Protein AF-A0A957IW72-F1 (afdb_monomer_lite)

Structure (mmCIF, N/CA/C/O backbone):
data_AF-A0A957IW72-F1
#
_entry.id   AF-A0A957IW72-F1
#
loop_
_atom_site.group_PDB
_atom_site.id
_atom_site.type_symbol
_atom_site.label_atom_id
_atom_site.label_alt_id
_atom_site.label_comp_id
_atom_site.label_asym_id
_atom_site.label_entity_id
_atom_site.label_seq_id
_atom_site.pdbx_PDB_ins_code
_atom_site.Cartn_x
_atom_site.Cartn_y
_atom_site.Cartn_z
_atom_site.occupancy
_atom_site.B_iso_or_equiv
_atom_site.auth_seq_id
_atom_site.auth_comp_id
_atom_site.auth_asym_id
_atom_site.auth_atom_id
_atom_site.pdbx_PDB_model_num
ATOM 1 N N . LEU A 1 1 ? -22.446 -3.627 2.117 1.00 92.62 1 LEU A N 1
ATOM 2 C CA . LEU A 1 1 ? -21.242 -4.322 1.597 1.00 92.62 1 LEU A CA 1
ATOM 3 C C . LEU A 1 1 ? -21.026 -5.715 2.194 1.00 92.62 1 LEU A C 1
ATOM 5 O O . LEU A 1 1 ? -20.782 -6.624 1.416 1.00 92.62 1 LEU A O 1
ATOM 9 N N . ARG A 1 2 ? -21.156 -5.919 3.519 1.00 97.25 2 ARG A N 1
ATOM 10 C CA . ARG A 1 2 ? -20.842 -7.200 4.197 1.00 97.25 2 ARG A CA 1
ATOM 11 C C . ARG A 1 2 ? -21.305 -8.485 3.474 1.00 97.25 2 ARG A C 1
ATOM 13 O O . ARG A 1 2 ? -20.437 -9.313 3.227 1.00 97.25 2 ARG A O 1
ATOM 20 N N . PRO A 1 3 ? -22.585 -8.668 3.077 1.00 97.44 3 PRO A N 1
ATOM 21 C CA . PRO A 1 3 ? -23.003 -9.924 2.443 1.00 97.44 3 PRO A CA 1
ATOM 22 C C . PRO A 1 3 ? -22.247 -10.224 1.142 1.00 97.44 3 PRO A C 1
ATOM 24 O O . PRO A 1 3 ? -21.858 -11.361 0.908 1.00 97.44 3 PRO A O 1
ATOM 27 N N . LEU A 1 4 ? -21.980 -9.194 0.332 1.00 96.56 4 LEU A N 1
ATOM 28 C CA . LEU A 1 4 ? -21.251 -9.331 -0.930 1.00 96.56 4 LEU A CA 1
ATOM 29 C C . LEU A 1 4 ? -19.771 -9.640 -0.695 1.00 96.56 4 LEU A C 1
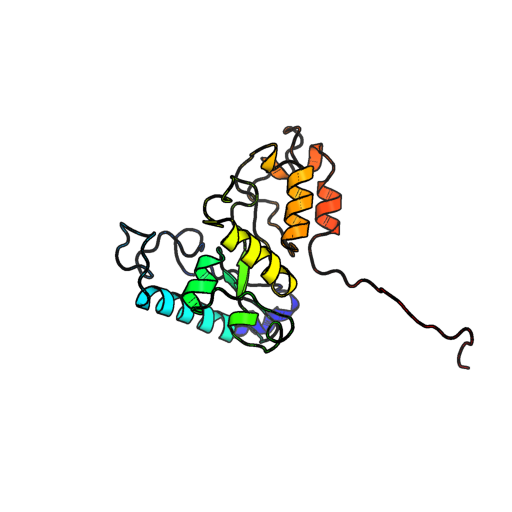ATOM 31 O O . LEU A 1 4 ? -19.233 -10.549 -1.318 1.00 96.56 4 LEU A O 1
ATOM 35 N N . LEU A 1 5 ? -19.128 -8.915 0.225 1.00 96.81 5 LEU A N 1
ATOM 36 C CA . LEU A 1 5 ? -17.711 -9.115 0.541 1.00 96.81 5 LEU A CA 1
ATOM 37 C C . LEU A 1 5 ? -17.441 -10.505 1.131 1.00 96.81 5 LEU A C 1
ATOM 39 O O . LEU A 1 5 ? -16.415 -11.109 0.842 1.00 96.81 5 LEU A O 1
ATOM 43 N N . GLN A 1 6 ? -18.359 -11.025 1.946 1.00 97.31 6 GLN A N 1
ATOM 44 C CA . GLN A 1 6 ? -18.220 -12.359 2.527 1.00 97.31 6 GLN A CA 1
ATOM 45 C C . GLN A 1 6 ? -18.497 -13.462 1.501 1.00 97.31 6 GLN A C 1
ATOM 47 O O . GLN A 1 6 ? -17.725 -14.418 1.425 1.00 97.31 6 GLN A O 1
ATOM 52 N N . ALA A 1 7 ? -19.545 -13.307 0.683 1.00 97.62 7 ALA A N 1
ATOM 53 C CA . ALA A 1 7 ? -19.917 -14.292 -0.333 1.00 97.62 7 ALA A CA 1
ATOM 54 C C . ALA A 1 7 ? -18.860 -14.476 -1.436 1.00 97.62 7 ALA A C 1
ATOM 56 O O . ALA A 1 7 ? -18.805 -15.549 -2.019 1.00 97.62 7 ALA A O 1
ATOM 57 N N . ASN A 1 8 ? -18.030 -13.460 -1.699 1.00 97.31 8 ASN A N 1
ATOM 58 C CA . ASN A 1 8 ? -17.004 -13.472 -2.755 1.00 97.31 8 ASN A CA 1
ATOM 59 C C . ASN A 1 8 ? -15.578 -13.416 -2.183 1.00 97.31 8 ASN A C 1
ATOM 61 O O . ASN A 1 8 ? -14.650 -12.903 -2.806 1.00 97.31 8 ASN A O 1
ATOM 65 N N . SER A 1 9 ? -15.398 -13.851 -0.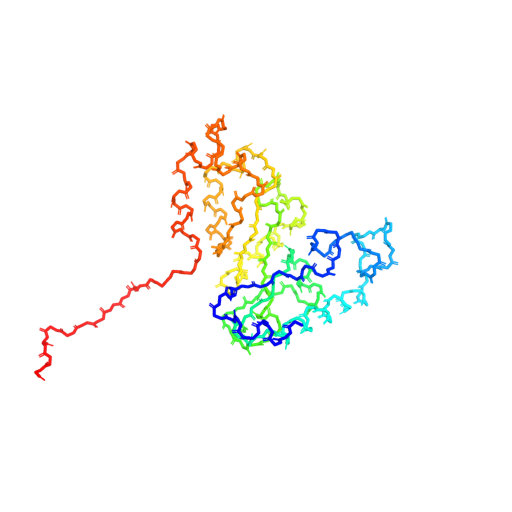937 1.00 96.44 9 SER A N 1
ATOM 66 C CA . SER A 1 9 ? -14.112 -13.723 -0.247 1.00 96.44 9 SER A CA 1
ATOM 67 C C . SER A 1 9 ? -12.995 -14.589 -0.834 1.00 96.44 9 SER A C 1
ATOM 69 O O . SER A 1 9 ? -11.816 -14.303 -0.622 1.00 96.44 9 SER A O 1
ATOM 71 N N . ASP A 1 10 ? -13.358 -15.617 -1.589 1.00 95.56 10 ASP A N 1
ATOM 72 C CA . ASP A 1 10 ? -12.486 -16.494 -2.362 1.00 95.56 10 ASP A CA 1
ATOM 73 C C . ASP A 1 10 ? -11.758 -15.760 -3.499 1.00 95.56 10 ASP A C 1
ATOM 75 O O . ASP A 1 10 ? -10.615 -16.098 -3.795 1.00 95.56 10 ASP A O 1
ATOM 79 N N . VAL A 1 11 ? -12.365 -14.711 -4.064 1.00 95.56 11 VAL A N 1
ATOM 80 C CA . VAL A 1 11 ? -11.786 -13.902 -5.155 1.00 95.56 11 VAL A CA 1
ATOM 81 C C . VAL A 1 11 ? -11.300 -12.517 -4.716 1.00 95.56 11 VAL A C 1
ATOM 83 O O . VAL A 1 11 ? -10.845 -11.724 -5.535 1.00 95.56 11 VAL A O 1
ATOM 86 N N . ILE A 1 12 ? -11.365 -12.209 -3.419 1.00 95.81 12 ILE A N 1
ATOM 87 C CA . ILE A 1 12 ? -10.860 -10.953 -2.848 1.00 95.81 12 ILE A CA 1
ATOM 88 C C . ILE A 1 12 ? -9.528 -11.237 -2.159 1.00 95.81 12 ILE A C 1
ATOM 90 O O . ILE A 1 12 ? -9.501 -11.961 -1.169 1.00 95.81 12 ILE A O 1
ATOM 94 N N . ALA A 1 13 ? -8.431 -10.639 -2.627 1.00 94.06 13 ALA A N 1
ATOM 95 C CA . ALA A 1 13 ? -7.137 -10.729 -1.943 1.00 94.06 13 ALA A CA 1
ATOM 96 C C . ALA A 1 13 ? -7.048 -9.740 -0.764 1.00 94.06 13 ALA A C 1
ATOM 98 O O . ALA A 1 13 ? -6.757 -10.120 0.369 1.00 94.06 13 ALA A O 1
ATOM 99 N N . THR A 1 14 ? -7.353 -8.470 -1.028 1.00 95.88 14 THR A N 1
ATOM 100 C CA . THR A 1 14 ? -7.402 -7.365 -0.059 1.00 95.88 14 THR A CA 1
ATOM 101 C C . THR A 1 14 ? -8.398 -6.312 -0.551 1.00 95.88 14 THR A C 1
ATOM 103 O O . THR A 1 14 ? -8.786 -6.333 -1.720 1.00 95.88 14 THR A O 1
ATOM 106 N N . VAL A 1 15 ? -8.825 -5.400 0.321 1.00 97.44 15 VAL A N 1
ATOM 107 C CA . VAL A 1 15 ? -9.698 -4.270 -0.037 1.00 97.44 15 VAL A CA 1
ATOM 108 C C . VAL A 1 15 ? -9.004 -2.966 0.328 1.00 97.44 15 VAL A C 1
ATOM 110 O O . VAL A 1 15 ? -8.648 -2.771 1.481 1.00 97.44 15 VAL A O 1
ATOM 113 N N . GLN A 1 16 ? -8.816 -2.046 -0.612 1.00 97.19 16 GLN A N 1
ATOM 114 C CA . GLN A 1 16 ? -8.347 -0.696 -0.277 1.00 97.19 16 GLN A CA 1
ATOM 115 C C . GLN A 1 16 ? -9.444 0.072 0.469 1.00 97.19 16 GLN A C 1
ATOM 117 O O . GLN A 1 16 ? -10.623 -0.085 0.154 1.00 97.19 16 GLN A O 1
ATOM 122 N N . LEU A 1 17 ? -9.073 0.879 1.471 1.00 96.94 17 LEU A N 1
ATOM 123 C CA . LEU A 1 17 ? -10.040 1.581 2.319 1.00 96.94 17 LEU A CA 1
ATOM 124 C C . LEU A 1 17 ? -11.008 2.426 1.485 1.00 96.94 17 LEU A C 1
ATOM 126 O O . LEU A 1 17 ? -12.210 2.289 1.674 1.00 96.94 17 LEU A O 1
ATOM 130 N N . GLY A 1 18 ? -10.505 3.271 0.579 1.00 95.00 18 GLY A N 1
ATOM 131 C CA . GLY A 1 18 ? -11.257 3.882 -0.528 1.00 95.00 18 GLY A CA 1
ATOM 132 C C . GLY A 1 18 ? -12.407 4.844 -0.184 1.00 95.00 18 GLY A C 1
ATOM 133 O O . GLY A 1 18 ? -12.881 5.557 -1.061 1.00 95.00 18 GLY A O 1
ATOM 134 N N . PHE A 1 19 ? -12.876 4.892 1.066 1.00 96.12 19 PHE A N 1
ATOM 135 C CA . PHE A 1 19 ? -14.065 5.657 1.476 1.00 96.12 19 PHE A CA 1
ATOM 136 C C . PHE A 1 19 ? -13.776 7.086 1.939 1.00 96.12 19 PHE A C 1
ATOM 138 O O . PHE A 1 19 ? -14.710 7.839 2.208 1.00 96.12 19 PHE A O 1
ATOM 145 N N . ILE A 1 20 ? -12.506 7.455 2.092 1.00 96.12 20 ILE A N 1
ATOM 146 C CA . ILE A 1 20 ? -12.112 8.735 2.678 1.00 96.12 20 ILE A CA 1
ATOM 147 C C . ILE A 1 20 ? -11.230 9.478 1.689 1.00 96.12 20 ILE A C 1
ATOM 149 O O . ILE A 1 20 ? -10.185 8.969 1.293 1.00 96.12 20 ILE A O 1
ATOM 153 N N . GLY A 1 21 ? -11.616 10.715 1.381 1.00 94.81 21 GLY A N 1
ATOM 154 C CA . GLY A 1 21 ? -10.794 11.627 0.597 1.00 94.81 21 GLY A CA 1
ATOM 155 C C . GLY A 1 21 ? -10.905 11.450 -0.914 1.00 94.81 21 GLY A C 1
ATOM 156 O O . GLY A 1 21 ? -11.518 10.502 -1.409 1.00 94.81 21 GLY A O 1
ATOM 157 N N . ILE A 1 22 ? -10.318 12.395 -1.646 1.00 91.75 22 ILE A N 1
ATOM 158 C CA . ILE A 1 22 ? -10.233 12.328 -3.108 1.00 91.75 22 ILE A CA 1
ATOM 159 C C . ILE A 1 22 ? -9.354 11.128 -3.492 1.00 91.75 22 ILE A C 1
ATOM 161 O O . ILE A 1 22 ? -8.393 10.800 -2.797 1.00 91.75 22 ILE A O 1
ATOM 165 N N . TRP A 1 23 ? -9.756 10.430 -4.559 1.00 91.69 23 TRP A N 1
ATOM 166 C CA . TRP A 1 23 ? -9.136 9.190 -5.053 1.00 91.69 23 TRP A CA 1
ATOM 167 C C . TRP A 1 23 ? -9.138 8.024 -4.047 1.00 91.69 23 TRP A C 1
ATOM 169 O O . TRP A 1 23 ? -8.621 6.957 -4.344 1.00 91.69 23 TRP A O 1
ATOM 179 N N . GLY A 1 24 ? -9.785 8.177 -2.884 1.00 92.94 24 GLY A N 1
ATOM 180 C CA . GLY A 1 24 ? -9.855 7.133 -1.859 1.00 92.94 24 GLY A CA 1
ATOM 181 C C . GLY A 1 24 ? -8.584 6.985 -1.013 1.00 92.94 24 GLY A C 1
ATOM 182 O O . GLY A 1 24 ? -8.472 6.037 -0.235 1.00 92.94 24 GLY A O 1
ATOM 183 N N . GLU A 1 25 ? -7.654 7.936 -1.118 1.00 92.06 25 GLU A N 1
ATOM 184 C CA . GLU A 1 25 ? -6.310 7.890 -0.529 1.00 92.06 25 GLU A CA 1
ATOM 185 C C . GLU A 1 25 ? -6.263 8.223 0.973 1.00 92.06 25 GLU A C 1
ATOM 187 O O . GLU A 1 25 ? -5.201 8.211 1.597 1.00 92.06 25 GLU A O 1
ATOM 192 N N . GLY A 1 26 ? -7.396 8.585 1.576 1.00 92.44 26 GLY A N 1
ATOM 193 C CA . GLY A 1 26 ? -7.442 9.114 2.935 1.00 92.44 26 GLY A CA 1
ATOM 194 C C . GLY A 1 26 ? -6.975 10.570 3.046 1.00 92.44 26 GLY A C 1
ATOM 195 O O . GLY A 1 26 ? -6.797 11.058 4.161 1.00 92.44 26 GLY A O 1
ATOM 196 N N . TYR A 1 27 ? -6.795 11.290 1.940 1.00 91.31 27 TYR A N 1
ATOM 197 C CA . TYR A 1 27 ? -6.341 12.685 1.927 1.00 91.31 27 TYR A CA 1
ATOM 198 C C . TYR A 1 27 ? -7.295 13.583 1.125 1.00 91.31 27 TYR A C 1
ATOM 200 O O . TYR A 1 27 ? -8.169 13.072 0.436 1.00 91.31 27 TYR A O 1
ATOM 208 N N . TYR A 1 28 ? -7.183 14.911 1.253 1.00 92.44 28 TYR A N 1
ATOM 209 C CA . TYR A 1 28 ? -8.122 15.879 0.655 1.00 92.44 28 TYR A CA 1
ATOM 210 C C . TYR A 1 28 ? -9.593 15.541 0.963 1.00 92.44 28 TYR A C 1
ATOM 212 O O . TYR A 1 28 ? -10.332 15.021 0.133 1.00 92.44 28 TYR A O 1
ATOM 220 N N . THR A 1 29 ? -10.019 15.766 2.202 1.00 94.56 29 THR A N 1
ATOM 221 C CA . THR A 1 29 ? -11.357 15.396 2.684 1.00 94.56 29 THR A CA 1
ATOM 222 C C . THR A 1 29 ? -11.980 16.549 3.448 1.00 94.56 29 THR A C 1
ATOM 224 O O . THR A 1 29 ? -11.274 17.237 4.176 1.00 94.56 29 THR A O 1
ATOM 227 N N . ASP A 1 30 ? -13.298 16.706 3.333 1.00 94.12 30 ASP A N 1
ATOM 228 C CA . ASP A 1 30 ? -14.048 17.735 4.061 1.00 94.12 30 ASP A CA 1
ATOM 229 C C . ASP A 1 30 ? -14.565 17.253 5.427 1.00 94.12 30 ASP A C 1
ATOM 231 O O . ASP A 1 30 ? -15.026 18.047 6.245 1.00 94.12 30 ASP A O 1
ATOM 235 N N . HIS A 1 31 ? -14.531 15.939 5.677 1.00 93.00 31 HIS A N 1
ATOM 236 C CA . HIS A 1 31 ? -15.247 15.316 6.801 1.00 93.00 31 HIS A CA 1
ATOM 237 C C . HIS A 1 31 ? -14.350 14.545 7.773 1.00 93.00 31 HIS A C 1
ATOM 239 O O . HIS A 1 31 ? -14.751 14.297 8.906 1.00 93.00 31 HIS A O 1
ATOM 245 N N . PHE A 1 32 ? -13.132 14.191 7.360 1.00 96.31 32 PHE A N 1
ATOM 246 C CA . PHE A 1 32 ? -12.175 13.437 8.182 1.00 96.31 32 PHE A CA 1
ATOM 247 C C . PHE A 1 32 ? -10.917 14.260 8.499 1.00 96.31 32 PHE A C 1
ATOM 249 O O . PHE A 1 32 ? -9.806 13.731 8.604 1.00 96.31 32 PHE A O 1
ATOM 256 N N . VAL A 1 33 ? -11.097 15.573 8.620 1.00 97.19 33 VAL A N 1
ATOM 257 C CA . VAL A 1 33 ? -10.093 16.558 9.030 1.00 97.19 33 VAL A CA 1
ATOM 258 C C . VAL A 1 33 ? -10.790 17.709 9.758 1.00 97.19 33 VAL A C 1
ATOM 260 O O . VAL A 1 33 ? -12.008 17.852 9.657 1.00 97.19 33 VAL A O 1
ATOM 263 N N . ASP A 1 34 ? -10.043 18.481 10.541 1.00 96.69 34 ASP A N 1
ATOM 264 C CA . ASP A 1 34 ? -10.587 19.601 11.315 1.00 96.69 34 ASP A CA 1
ATOM 265 C C . ASP A 1 34 ? -10.819 20.845 10.441 1.00 96.69 34 ASP A C 1
ATOM 267 O O . ASP A 1 34 ? -11.833 21.522 10.595 1.00 96.69 34 ASP A O 1
ATOM 271 N N . ASP A 1 35 ? -9.909 21.119 9.501 1.00 95.69 35 ASP A N 1
ATOM 272 C CA . ASP A 1 35 ? -10.016 22.200 8.516 1.00 95.69 35 ASP A CA 1
ATOM 273 C C . ASP A 1 35 ? -9.671 21.666 7.116 1.00 95.69 35 ASP A C 1
ATOM 275 O O . ASP A 1 35 ? -8.511 21.318 6.867 1.00 95.69 35 ASP A O 1
ATOM 279 N N . PRO A 1 36 ? -10.635 21.613 6.179 1.00 94.06 36 PRO A N 1
ATOM 280 C CA . PRO A 1 36 ? -10.386 21.158 4.811 1.00 94.06 36 PRO A CA 1
ATOM 281 C C . PRO A 1 36 ? -9.357 22.004 4.045 1.00 94.06 36 PRO A C 1
ATOM 283 O O . PRO A 1 36 ? -8.740 21.507 3.105 1.00 94.06 36 PRO A O 1
ATOM 286 N N . ASN A 1 37 ? -9.114 23.255 4.459 1.00 93.62 37 ASN A N 1
ATOM 287 C CA . ASN A 1 37 ? -8.066 24.104 3.880 1.00 93.62 37 ASN A CA 1
ATOM 288 C C . ASN A 1 37 ? -6.664 23.782 4.426 1.00 93.62 37 ASN A C 1
ATOM 290 O O . ASN A 1 37 ? -5.667 24.241 3.871 1.00 93.62 37 ASN A O 1
ATOM 294 N N . ASN A 1 38 ? -6.572 22.976 5.487 1.00 91.56 38 ASN A N 1
ATOM 295 C CA . ASN A 1 38 ? -5.325 22.454 6.037 1.00 91.56 38 ASN A CA 1
ATOM 296 C C . ASN A 1 38 ? -5.397 20.919 6.191 1.00 91.56 38 ASN A C 1
ATOM 298 O O . ASN A 1 38 ? -5.329 20.387 7.304 1.00 91.56 38 ASN A O 1
ATOM 302 N N . PRO A 1 39 ? -5.490 20.173 5.071 1.00 88.81 39 PRO A N 1
ATOM 303 C CA . PRO A 1 39 ? -5.747 18.734 5.091 1.00 88.81 39 PRO A CA 1
ATOM 304 C C . PRO A 1 39 ? -4.599 17.903 5.696 1.00 88.81 39 PRO A C 1
ATOM 306 O O . PRO A 1 39 ? -4.783 16.726 5.994 1.00 88.81 39 PRO A O 1
ATOM 309 N N . GLY A 1 40 ? -3.409 18.494 5.880 1.00 87.69 40 GLY A N 1
ATOM 310 C CA . GLY A 1 40 ? -2.241 17.851 6.495 1.00 87.69 40 GLY A CA 1
ATOM 311 C C . GLY A 1 40 ? -2.268 17.785 8.023 1.00 87.69 40 GLY A C 1
ATOM 312 O O . GLY A 1 40 ? -1.513 17.012 8.606 1.00 87.69 40 GLY A O 1
ATOM 313 N N . THR A 1 41 ? -3.128 18.567 8.678 1.00 91.69 41 THR A N 1
ATOM 314 C CA . THR A 1 41 ? -3.218 18.609 10.142 1.00 91.69 41 THR A CA 1
ATOM 315 C C . THR A 1 41 ? -4.501 17.920 10.589 1.00 91.69 41 THR A C 1
ATOM 317 O O . THR A 1 41 ? -5.586 18.472 10.450 1.00 91.69 41 THR A O 1
ATOM 320 N N . VAL A 1 42 ? -4.379 16.705 11.124 1.00 96.00 42 VAL A N 1
ATOM 321 C CA . VAL A 1 42 ? -5.520 15.861 11.510 1.00 96.00 42 VAL A CA 1
ATOM 322 C C . VAL A 1 42 ? -5.475 15.621 13.017 1.00 96.00 42 VAL A C 1
ATOM 324 O O . VAL A 1 42 ? -4.498 15.069 13.527 1.00 96.00 42 VAL A O 1
ATOM 327 N N . SER A 1 43 ? -6.512 16.039 13.743 1.00 96.62 43 SER A N 1
ATOM 328 C CA . SER A 1 43 ? -6.603 15.834 15.189 1.00 96.62 43 SER A CA 1
ATOM 329 C C . SER A 1 43 ? -6.817 14.365 15.563 1.00 96.62 43 SER A C 1
ATOM 331 O O . SER A 1 43 ? -7.238 13.537 14.752 1.00 96.62 43 SER A O 1
ATOM 333 N N . ALA A 1 44 ? -6.581 14.033 16.835 1.00 97.31 44 ALA A N 1
ATOM 334 C CA . ALA A 1 44 ? -6.838 12.692 17.364 1.00 97.31 44 ALA A CA 1
ATOM 335 C C . ALA A 1 44 ? -8.301 12.251 17.163 1.00 97.31 44 ALA A C 1
ATOM 337 O O . ALA A 1 44 ? -8.553 11.092 16.849 1.00 97.31 44 ALA A O 1
ATOM 338 N N . ALA A 1 45 ? -9.260 13.179 17.272 1.00 97.88 45 ALA A N 1
ATOM 339 C CA . ALA A 1 45 ? -10.671 12.883 17.027 1.00 97.88 45 ALA A CA 1
ATOM 340 C C . ALA A 1 45 ? -10.923 12.493 15.562 1.00 97.88 45 ALA A C 1
ATOM 342 O O . ALA A 1 45 ? -11.652 11.547 15.289 1.00 97.88 45 ALA A O 1
ATOM 343 N N . ARG A 1 46 ? -10.280 13.173 14.608 1.00 97.88 46 ARG A N 1
ATOM 344 C CA . ARG A 1 46 ? -10.399 12.844 13.181 1.00 97.88 46 ARG A CA 1
ATOM 345 C C . ARG A 1 46 ? -9.672 11.548 12.815 1.00 97.88 46 ARG A C 1
ATOM 347 O O . ARG A 1 46 ? -10.146 10.814 11.951 1.00 97.88 46 ARG A O 1
ATOM 354 N N . TRP A 1 47 ? -8.563 11.220 13.482 1.00 97.94 47 TRP A N 1
ATOM 355 C CA . TRP A 1 47 ? -7.943 9.894 13.365 1.00 97.94 47 TRP A CA 1
ATOM 356 C C . TRP A 1 47 ? -8.827 8.780 13.922 1.00 97.94 47 TRP A C 1
ATOM 358 O O . TRP A 1 47 ? -8.895 7.716 13.308 1.00 97.94 47 TRP A O 1
ATOM 368 N N . GLN A 1 48 ? -9.559 9.038 15.008 1.00 98.38 48 GLN A N 1
ATOM 369 C CA . GLN A 1 48 ? -10.559 8.104 15.518 1.00 98.38 48 GLN A CA 1
ATOM 370 C C . GLN A 1 48 ? -11.691 7.880 14.505 1.00 98.38 48 GLN A C 1
ATOM 372 O O . GLN A 1 48 ? -12.006 6.732 14.207 1.00 98.38 48 GLN A O 1
ATOM 377 N N . ASP A 1 49 ? -12.228 8.936 13.885 1.00 98.19 49 ASP A N 1
ATOM 378 C CA . ASP A 1 49 ? -13.270 8.789 12.853 1.00 98.19 49 ASP A CA 1
ATOM 379 C C . ASP A 1 49 ? -12.787 7.927 11.666 1.00 98.19 49 ASP A C 1
ATOM 381 O O . ASP A 1 49 ? -13.529 7.116 11.109 1.00 98.19 49 ASP A O 1
ATOM 385 N N . ARG A 1 50 ? -11.511 8.066 11.278 1.00 98.38 50 ARG A N 1
ATOM 386 C CA . ARG A 1 50 ? -10.881 7.242 10.230 1.00 98.38 50 ARG A CA 1
ATOM 387 C C . ARG A 1 50 ? -10.747 5.781 10.664 1.00 98.38 50 ARG A C 1
ATOM 389 O O . ARG A 1 50 ? -11.036 4.884 9.866 1.00 98.38 50 ARG A O 1
ATOM 396 N N . LEU A 1 51 ? -10.350 5.546 11.917 1.00 98.62 51 LEU A N 1
ATOM 397 C CA . LEU A 1 51 ? -10.289 4.207 12.502 1.00 98.62 51 LEU A CA 1
ATOM 398 C C . LEU A 1 51 ? -11.675 3.552 12.537 1.00 98.62 51 LEU A C 1
ATOM 400 O O . LEU A 1 51 ? -11.777 2.355 12.274 1.00 98.62 51 LEU A O 1
ATOM 404 N N . ASP A 1 52 ? -12.740 4.306 12.802 1.00 98.62 52 ASP A N 1
ATOM 405 C CA . ASP A 1 52 ? -14.105 3.775 12.840 1.00 98.62 52 ASP A CA 1
ATOM 406 C C . ASP A 1 52 ? -14.547 3.256 11.461 1.00 98.62 52 ASP A C 1
ATOM 408 O O . ASP A 1 52 ? -15.096 2.154 11.356 1.00 98.62 52 ASP A O 1
ATOM 412 N N . VAL A 1 53 ? -14.230 3.981 10.380 1.00 98.44 53 VAL A N 1
ATOM 413 C CA . VAL A 1 53 ? -14.497 3.529 8.999 1.00 98.44 53 VAL A CA 1
ATOM 414 C C . VAL A 1 53 ? -13.687 2.275 8.662 1.00 98.44 53 VAL A C 1
ATOM 416 O O . VAL A 1 53 ? -14.242 1.297 8.150 1.00 98.44 53 VAL A O 1
ATOM 419 N N . LEU A 1 54 ? -12.388 2.270 8.979 1.00 98.62 54 LEU A N 1
ATOM 420 C CA . LEU A 1 54 ? -11.514 1.109 8.783 1.00 98.62 54 LEU A CA 1
ATOM 421 C C . LEU A 1 54 ? -12.041 -0.119 9.540 1.00 98.62 54 LEU A C 1
ATOM 423 O O . LEU A 1 54 ? -12.143 -1.209 8.975 1.00 98.62 54 LEU A O 1
ATOM 427 N N . THR A 1 55 ? -12.433 0.069 10.799 1.00 98.62 55 THR A N 1
ATOM 428 C CA . THR A 1 55 ? -12.979 -0.977 11.668 1.00 98.62 55 THR A CA 1
ATOM 429 C C . THR A 1 55 ? -14.285 -1.530 11.109 1.00 98.62 55 THR A C 1
ATOM 431 O O . THR A 1 55 ? -14.458 -2.749 11.035 1.00 98.62 55 THR A O 1
ATOM 434 N N . ALA A 1 56 ? -15.190 -0.662 10.650 1.00 98.50 56 ALA A N 1
ATOM 435 C CA . ALA A 1 56 ? -16.447 -1.075 10.036 1.00 98.50 56 ALA A CA 1
ATOM 436 C C . ALA A 1 56 ? -16.221 -1.915 8.766 1.00 98.50 56 ALA A C 1
ATOM 438 O O . ALA A 1 56 ? -16.887 -2.939 8.577 1.00 98.50 56 ALA A O 1
ATOM 439 N N . LEU A 1 57 ? -15.257 -1.532 7.922 1.00 98.38 57 LEU A N 1
ATOM 440 C CA . LEU A 1 57 ? -14.903 -2.285 6.718 1.00 98.38 57 LEU A CA 1
ATOM 441 C C . LEU A 1 57 ? -14.248 -3.633 7.057 1.00 98.38 57 LEU A C 1
ATOM 443 O O . LEU A 1 57 ? -14.658 -4.666 6.525 1.00 98.38 57 LEU A O 1
ATOM 447 N N . LEU A 1 58 ? -13.306 -3.662 8.003 1.00 98.38 58 LEU A N 1
ATOM 448 C CA . LEU A 1 58 ? -12.686 -4.902 8.486 1.00 98.38 58 LEU A CA 1
ATOM 449 C C . LEU A 1 58 ? -13.699 -5.862 9.124 1.00 98.38 58 LEU A C 1
ATOM 451 O O . LEU A 1 58 ? -13.555 -7.078 8.984 1.00 98.38 58 LEU A O 1
ATOM 455 N N . ALA A 1 59 ? -14.734 -5.339 9.785 1.00 98.19 59 ALA A N 1
ATOM 456 C CA . ALA A 1 59 ? -15.853 -6.115 10.321 1.00 98.19 59 ALA A CA 1
ATOM 457 C C . ALA A 1 59 ? -16.869 -6.545 9.244 1.00 98.19 59 ALA A C 1
ATOM 459 O O . ALA A 1 59 ? -17.744 -7.379 9.498 1.00 98.19 59 ALA A O 1
ATOM 460 N N . ALA A 1 60 ? -16.834 -5.949 8.052 1.00 98.06 60 ALA A N 1
ATOM 461 C CA . ALA A 1 60 ? -17.620 -6.391 6.902 1.00 98.06 60 ALA A CA 1
ATOM 462 C C . ALA A 1 60 ? -16.922 -7.516 6.120 1.00 98.06 60 ALA A C 1
ATOM 464 O O . ALA A 1 60 ? -17.597 -8.274 5.425 1.00 98.06 60 ALA A O 1
ATOM 465 N N . LEU A 1 61 ? -15.603 -7.640 6.259 1.00 97.69 61 LEU A N 1
ATOM 466 C CA . LEU A 1 61 ? -14.780 -8.680 5.652 1.00 97.69 61 LEU A CA 1
ATOM 467 C C . LEU A 1 61 ? -14.693 -9.941 6.531 1.00 97.69 61 LEU A C 1
ATOM 469 O O . LEU A 1 61 ? -14.830 -9.850 7.754 1.00 97.69 61 LEU A O 1
ATOM 473 N N . PRO A 1 62 ? -14.423 -11.124 5.950 1.00 96.19 62 PRO A N 1
ATOM 474 C CA . PRO A 1 62 ? -14.012 -12.286 6.732 1.00 96.19 62 PRO A CA 1
ATOM 475 C C . PRO A 1 62 ? -12.721 -12.012 7.523 1.00 96.19 62 PRO A C 1
ATOM 477 O O . PRO A 1 62 ? -11.875 -11.247 7.049 1.00 96.19 62 PRO A O 1
ATOM 480 N N . PRO A 1 63 ? -12.502 -12.684 8.670 1.00 94.88 63 PRO A N 1
ATOM 481 C CA . PRO A 1 63 ? -11.294 -12.503 9.484 1.00 94.88 63 PRO A CA 1
ATOM 482 C C . PRO A 1 63 ? -9.974 -12.747 8.734 1.00 94.88 63 PRO A C 1
ATOM 484 O O . PRO A 1 63 ? -8.957 -12.156 9.076 1.00 94.88 63 PRO A O 1
ATOM 487 N N . SER A 1 64 ? -9.993 -13.571 7.681 1.00 93.38 64 SER A N 1
ATOM 488 C CA . SER A 1 64 ? -8.843 -13.893 6.823 1.00 93.38 64 SER A CA 1
ATOM 489 C C . SER A 1 64 ? -8.529 -12.843 5.746 1.00 93.38 64 SER A C 1
ATOM 491 O O . SER A 1 64 ? -7.693 -13.084 4.872 1.00 93.38 64 SER A O 1
ATOM 493 N N . ARG A 1 65 ? -9.224 -11.701 5.748 1.00 96.69 65 ARG A N 1
ATOM 494 C CA . ARG A 1 65 ? -9.016 -10.607 4.793 1.00 96.69 65 ARG A CA 1
ATOM 495 C C . ARG A 1 65 ? -8.579 -9.335 5.491 1.00 96.69 65 ARG A C 1
ATOM 497 O O . ARG A 1 65 ? -8.967 -9.074 6.634 1.00 96.69 65 ARG A O 1
ATOM 504 N N . MET A 1 66 ? -7.789 -8.564 4.756 1.00 97.94 66 MET A N 1
ATOM 505 C CA . MET A 1 66 ? -7.195 -7.308 5.187 1.00 97.94 66 MET A CA 1
ATOM 506 C C . MET A 1 66 ? -7.835 -6.123 4.462 1.00 97.94 66 MET A C 1
ATOM 508 O O . MET A 1 66 ? -8.432 -6.287 3.394 1.00 97.94 66 MET A O 1
ATOM 512 N N . THR A 1 67 ? -7.661 -4.938 5.042 1.00 98.50 67 THR A N 1
ATOM 513 C CA . THR A 1 67 ? -7.979 -3.656 4.404 1.00 98.50 67 THR A CA 1
ATOM 514 C C . THR A 1 67 ? -6.698 -2.848 4.230 1.00 98.50 67 THR A C 1
ATOM 516 O O . THR A 1 67 ? -5.909 -2.782 5.167 1.00 98.50 67 THR A O 1
ATOM 519 N N . ALA A 1 68 ? -6.457 -2.243 3.068 1.00 98.31 68 ALA A N 1
ATOM 520 C CA . ALA A 1 68 ? -5.254 -1.466 2.777 1.00 98.31 68 ALA A CA 1
ATOM 521 C C . ALA A 1 68 ? -5.451 0.043 3.000 1.00 98.31 68 ALA A C 1
ATOM 523 O O . ALA A 1 68 ? -6.411 0.627 2.499 1.00 98.31 68 ALA A O 1
ATOM 524 N N . VAL A 1 69 ? -4.513 0.680 3.704 1.00 98.12 69 VAL A N 1
ATOM 525 C CA . VAL A 1 69 ? -4.400 2.146 3.849 1.00 98.12 69 VAL A CA 1
ATOM 526 C C . VAL A 1 69 ? -3.206 2.662 3.047 1.00 98.12 69 VAL A C 1
ATOM 528 O O . VAL A 1 69 ? -2.339 1.874 2.678 1.00 98.12 69 VAL A O 1
ATOM 531 N N . ARG A 1 70 ? -3.162 3.961 2.739 1.00 96.25 70 ARG A N 1
ATOM 532 C CA . ARG A 1 70 ? -2.150 4.486 1.814 1.00 96.25 70 ARG A CA 1
ATOM 533 C C . ARG A 1 70 ? -0.764 4.632 2.440 1.00 96.25 70 ARG A C 1
ATOM 535 O O . ARG A 1 70 ? 0.231 4.271 1.826 1.00 96.25 70 ARG A O 1
ATOM 542 N N . THR A 1 71 ? -0.686 5.148 3.668 1.00 96.00 71 THR A N 1
ATOM 543 C CA . THR A 1 71 ? 0.606 5.500 4.283 1.00 96.00 71 THR A CA 1
ATOM 544 C C . THR A 1 71 ? 0.852 4.788 5.620 1.00 96.00 71 THR A C 1
ATOM 546 O O . THR A 1 71 ? -0.108 4.422 6.312 1.00 96.00 71 THR A O 1
ATOM 549 N N . PRO A 1 72 ? 2.124 4.611 6.032 1.00 96.50 72 PRO A N 1
ATOM 550 C CA . PRO A 1 72 ? 2.487 4.167 7.378 1.00 96.50 72 PRO A CA 1
ATOM 551 C C . PRO A 1 72 ? 1.860 5.041 8.459 1.00 96.50 72 PRO A C 1
ATOM 553 O O . PRO A 1 72 ? 1.272 4.531 9.409 1.00 96.50 72 PRO A O 1
ATOM 556 N N . GLU A 1 73 ? 1.935 6.361 8.288 1.00 95.69 73 GLU A N 1
ATOM 557 C CA . GLU A 1 73 ? 1.480 7.343 9.268 1.00 95.69 73 GLU A CA 1
ATOM 558 C C . GLU A 1 73 ? -0.026 7.218 9.515 1.00 95.69 73 GLU A C 1
ATOM 560 O O . GLU A 1 73 ? -0.474 7.355 10.650 1.00 95.69 73 GLU A O 1
ATOM 565 N N . MET A 1 74 ? -0.820 6.892 8.487 1.00 96.88 74 MET A N 1
ATOM 566 C CA . MET A 1 74 ? -2.245 6.609 8.661 1.00 96.88 74 MET A CA 1
ATOM 567 C C . MET A 1 74 ? -2.469 5.460 9.647 1.00 96.88 74 MET A C 1
ATOM 569 O O . MET A 1 74 ? -3.241 5.611 10.595 1.00 96.88 74 MET A O 1
ATOM 573 N N . LYS A 1 75 ? -1.792 4.319 9.451 1.00 97.81 75 LYS A N 1
ATOM 574 C CA . LYS A 1 75 ? -1.916 3.169 10.357 1.00 97.81 75 LYS A CA 1
ATOM 575 C C . LYS A 1 75 ? -1.408 3.529 11.754 1.00 97.81 75 LYS A C 1
ATOM 577 O O . LYS A 1 75 ? -2.100 3.275 12.737 1.00 97.81 75 LYS A O 1
ATOM 582 N N . GLN A 1 76 ? -0.247 4.171 11.847 1.00 97.56 76 GLN A N 1
ATOM 583 C CA . GLN A 1 76 ? 0.356 4.547 13.125 1.00 97.56 76 GLN A CA 1
ATOM 584 C C . GLN A 1 76 ? -0.546 5.481 13.941 1.00 97.56 76 GLN A C 1
ATOM 586 O O . GLN A 1 76 ? -0.752 5.240 15.128 1.00 97.56 76 GLN A O 1
ATOM 591 N N . ASN A 1 77 ? -1.137 6.497 13.307 1.00 97.38 77 ASN A N 1
ATOM 592 C CA . ASN A 1 77 ? -2.034 7.440 13.973 1.00 97.38 77 ASN A CA 1
ATOM 593 C C . ASN A 1 77 ? -3.372 6.803 14.363 1.00 97.38 77 ASN A C 1
ATOM 595 O O . ASN A 1 77 ? -3.864 7.060 15.457 1.00 97.38 77 ASN A O 1
ATOM 599 N N . MET A 1 78 ? -3.948 5.949 13.506 1.00 98.12 78 MET A N 1
ATOM 600 C CA . MET A 1 78 ? -5.195 5.243 13.824 1.00 98.12 78 MET A CA 1
ATOM 601 C C . MET A 1 78 ? -5.030 4.286 15.009 1.00 98.12 78 MET A C 1
ATOM 603 O O . MET A 1 78 ? -5.920 4.200 15.843 1.00 98.12 78 MET A O 1
ATOM 607 N N . PHE A 1 79 ? -3.901 3.583 15.117 1.00 98.12 79 PHE A N 1
ATOM 608 C CA . PHE A 1 79 ? -3.681 2.601 16.187 1.00 98.12 79 PHE A CA 1
ATOM 609 C C . PHE A 1 79 ? -2.843 3.123 17.362 1.00 98.12 79 PHE A C 1
ATOM 611 O O . PHE A 1 79 ? -2.643 2.394 18.333 1.00 98.12 79 PHE A O 1
ATOM 618 N N . GLY A 1 80 ? -2.341 4.357 17.290 1.00 97.12 80 GLY A N 1
ATOM 619 C CA . GLY A 1 80 ? -1.502 4.955 18.330 1.00 97.12 80 GLY A CA 1
ATOM 620 C C . GLY A 1 80 ? -0.190 4.201 18.574 1.00 97.12 80 GLY A C 1
ATOM 621 O O . GLY A 1 80 ? 0.281 4.149 19.708 1.00 97.12 80 GLY A O 1
ATOM 622 N N . THR A 1 81 ? 0.393 3.587 17.540 1.00 95.69 81 THR A N 1
ATOM 623 C CA . THR A 1 81 ? 1.631 2.797 17.648 1.00 95.69 81 THR A CA 1
ATOM 624 C C . THR A 1 81 ? 2.590 3.103 16.510 1.00 95.69 81 THR A C 1
ATOM 626 O O . THR A 1 81 ? 2.187 3.194 15.358 1.00 95.69 81 THR A O 1
ATOM 629 N N . THR A 1 82 ? 3.878 3.213 16.823 1.00 95.94 82 THR A N 1
ATOM 630 C CA . THR A 1 82 ? 4.969 3.295 15.838 1.00 95.94 82 THR A CA 1
ATOM 631 C C . THR A 1 82 ? 5.774 2.000 15.756 1.00 95.94 8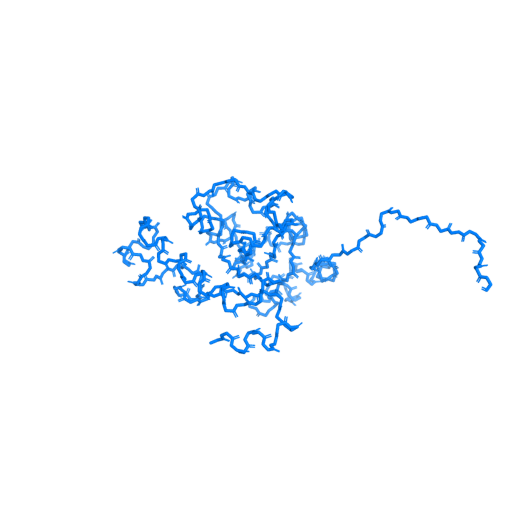2 THR A C 1
ATOM 633 O O . THR A 1 82 ? 6.705 1.896 14.962 1.00 95.94 82 THR A O 1
ATOM 636 N N . THR A 1 83 ? 5.427 0.998 16.569 1.00 97.19 83 THR A N 1
ATOM 637 C CA . THR A 1 83 ? 6.063 -0.321 16.553 1.00 97.19 83 THR A CA 1
ATOM 638 C C . THR A 1 83 ? 5.437 -1.172 15.448 1.00 97.19 83 THR A C 1
ATOM 640 O O . THR A 1 83 ? 4.210 -1.328 15.452 1.00 97.19 83 THR A O 1
ATOM 643 N N . PRO A 1 84 ? 6.230 -1.694 14.494 1.00 97.62 84 PRO A N 1
ATOM 644 C CA . PRO A 1 84 ? 5.705 -2.561 13.448 1.00 97.62 84 PRO A CA 1
ATOM 645 C C . PRO A 1 84 ? 5.241 -3.896 14.036 1.00 97.62 84 PRO A C 1
ATOM 647 O O . PRO A 1 84 ? 5.651 -4.303 15.129 1.00 97.62 84 PRO A O 1
ATOM 650 N N . LEU A 1 85 ? 4.382 -4.591 13.298 1.00 98.31 85 LEU A N 1
ATOM 651 C CA . LEU A 1 85 ? 4.006 -5.965 13.580 1.00 98.31 85 LEU A CA 1
ATOM 652 C C . LEU A 1 85 ? 5.251 -6.849 13.686 1.00 98.31 85 LEU A C 1
ATOM 654 O O . LEU A 1 85 ? 6.258 -6.684 12.999 1.00 98.31 85 LEU A O 1
ATOM 658 N N . SER A 1 86 ? 5.142 -7.834 14.561 1.0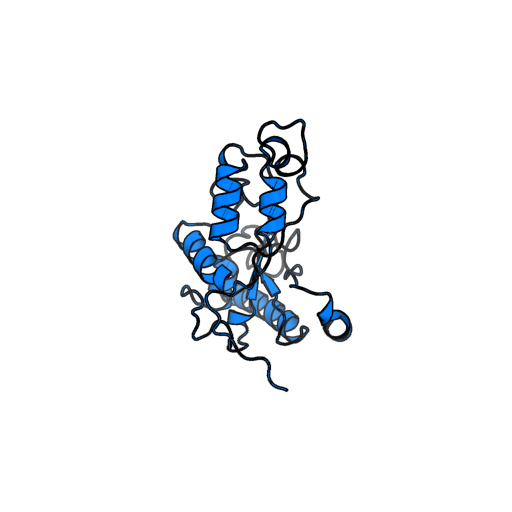0 97.69 86 SER A N 1
ATOM 659 C CA . SER A 1 86 ? 6.109 -8.903 14.738 1.00 97.69 86 SER A CA 1
ATOM 660 C C . SER A 1 86 ? 5.404 -10.233 14.529 1.00 97.69 86 SER A C 1
ATOM 662 O O . SER A 1 86 ? 4.177 -10.314 14.551 1.00 97.69 86 SER A O 1
ATOM 664 N N . GLN A 1 87 ? 6.163 -11.320 14.432 1.00 96.81 87 GLN A N 1
ATOM 665 C CA . GLN A 1 87 ? 5.565 -12.650 14.336 1.00 96.81 87 GLN A CA 1
ATOM 666 C C . GLN A 1 87 ? 4.607 -12.973 15.503 1.00 96.81 87 GLN A C 1
ATOM 668 O O . GLN A 1 87 ? 3.675 -13.751 15.318 1.00 96.81 87 GLN A O 1
ATOM 673 N N . ALA A 1 88 ? 4.803 -12.365 16.679 1.00 97.38 88 ALA A N 1
ATOM 674 C CA . ALA A 1 88 ? 3.974 -12.606 17.858 1.00 97.38 88 ALA A CA 1
ATOM 675 C C . ALA A 1 88 ? 2.542 -12.053 17.734 1.00 97.38 88 ALA A C 1
ATOM 677 O O . ALA A 1 88 ? 1.635 -12.612 18.343 1.00 97.38 88 ALA A O 1
ATOM 678 N N . ASN A 1 89 ? 2.333 -10.980 16.963 1.00 97.38 89 ASN A N 1
ATOM 679 C CA . ASN A 1 89 ? 1.024 -10.329 16.809 1.00 97.38 89 ASN A CA 1
ATOM 680 C C . ASN A 1 89 ? 0.545 -10.220 15.351 1.00 97.38 89 ASN A C 1
ATOM 682 O O . ASN A 1 89 ? -0.603 -9.871 15.118 1.00 97.38 89 ASN A O 1
ATOM 686 N N . ALA A 1 90 ? 1.368 -10.576 14.363 1.00 96.94 90 ALA A N 1
ATOM 687 C CA . ALA A 1 90 ? 1.031 -10.525 12.937 1.00 96.94 90 ALA A CA 1
ATOM 688 C C . ALA A 1 90 ? -0.202 -11.354 12.533 1.00 96.94 90 ALA A C 1
ATOM 690 O O . ALA A 1 90 ? -0.807 -11.088 11.498 1.00 96.94 90 ALA A O 1
ATOM 691 N N . TYR A 1 91 ? -0.572 -12.361 13.328 1.00 96.00 91 TYR A N 1
ATOM 692 C CA . TYR A 1 91 ? -1.615 -13.334 12.985 1.00 96.00 91 TYR A CA 1
ATOM 693 C C . TYR A 1 91 ? -2.668 -13.511 14.086 1.00 96.00 91 TYR A C 1
ATOM 695 O O . TYR A 1 91 ? -3.414 -14.486 14.076 1.00 96.00 91 TYR A O 1
ATOM 703 N N . ASP A 1 92 ? -2.747 -12.582 15.040 1.00 96.69 92 ASP A N 1
ATOM 704 C CA . ASP A 1 92 ? -3.676 -12.663 16.178 1.00 96.69 92 ASP A CA 1
ATOM 705 C C . ASP A 1 92 ? -5.129 -12.274 15.828 1.00 96.69 92 ASP A C 1
ATOM 707 O O . ASP A 1 92 ? -6.024 -12.349 16.669 1.00 96.69 92 ASP A O 1
ATOM 711 N N . GLY A 1 93 ? -5.378 -11.866 14.579 1.00 96.62 93 GLY A N 1
ATOM 712 C CA . GLY A 1 93 ? -6.689 -11.432 14.093 1.00 96.62 93 GLY A CA 1
ATOM 713 C C . GLY A 1 93 ? -7.079 -10.009 14.508 1.00 96.62 93 GLY A C 1
ATOM 714 O O . GLY A 1 93 ? -8.193 -9.577 14.197 1.00 96.62 93 GLY A O 1
ATOM 715 N N . SER A 1 94 ? -6.185 -9.269 15.171 1.00 97.88 94 SER A N 1
ATOM 716 C CA . SER A 1 94 ? -6.403 -7.874 15.550 1.00 97.88 94 SER A CA 1
ATOM 717 C C . SER A 1 94 ? -6.622 -6.976 14.331 1.00 97.88 94 SER A C 1
ATOM 719 O O . SER A 1 94 ? -6.189 -7.257 13.211 1.00 97.88 94 SER A O 1
ATOM 721 N N . LEU A 1 95 ? -7.280 -5.836 14.550 1.00 98.31 95 LEU A N 1
ATOM 722 C CA . LEU A 1 95 ? -7.447 -4.818 13.509 1.00 98.31 95 LEU A CA 1
ATOM 723 C C . LEU A 1 95 ? -6.092 -4.301 13.004 1.00 98.31 95 LEU A C 1
ATOM 725 O O . LEU A 1 95 ? -5.942 -4.058 11.808 1.00 98.31 95 LEU A O 1
ATOM 729 N N . LEU A 1 96 ? -5.095 -4.207 13.892 1.00 98.25 96 LEU A N 1
ATOM 730 C CA . LEU A 1 96 ? -3.728 -3.832 13.539 1.00 98.25 96 LEU A CA 1
ATOM 731 C C . LEU A 1 96 ? -3.110 -4.853 12.570 1.00 98.25 96 LEU A C 1
ATOM 733 O O . LEU A 1 96 ? -2.623 -4.466 11.509 1.00 98.25 96 LEU A O 1
ATOM 737 N N . ALA A 1 97 ? -3.189 -6.147 12.894 1.00 98.12 97 ALA A N 1
ATOM 738 C CA . ALA A 1 97 ? -2.698 -7.241 12.051 1.00 98.12 97 ALA A CA 1
ATOM 739 C C . ALA A 1 97 ? -3.446 -7.361 10.714 1.00 98.12 97 ALA A C 1
ATOM 741 O O . ALA A 1 97 ? -2.898 -7.830 9.720 1.00 98.12 97 ALA A O 1
ATOM 742 N N . ARG A 1 98 ? -4.703 -6.907 10.665 1.00 98.50 98 ARG A N 1
ATOM 743 C CA . ARG A 1 98 ? -5.543 -6.940 9.459 1.00 98.50 98 ARG A CA 1
ATOM 744 C C . ARG A 1 98 ? -5.519 -5.646 8.640 1.00 98.50 98 ARG A C 1
ATOM 746 O O . ARG A 1 98 ? -6.212 -5.560 7.627 1.00 98.50 98 ARG A O 1
ATOM 753 N N . THR A 1 99 ? -4.731 -4.650 9.039 1.00 98.69 99 THR A N 1
ATOM 754 C CA . THR A 1 99 ? -4.556 -3.408 8.274 1.00 98.69 99 THR A CA 1
ATOM 755 C C . THR A 1 99 ? -3.271 -3.485 7.454 1.00 98.69 99 THR A C 1
ATOM 757 O O . THR A 1 99 ? -2.179 -3.597 7.998 1.00 98.69 99 THR A O 1
ATOM 760 N N . SER A 1 100 ? -3.421 -3.440 6.140 1.00 98.12 100 SER A N 1
ATOM 761 C CA . SER A 1 100 ? -2.383 -3.608 5.119 1.00 98.12 100 SER A CA 1
ATOM 762 C C . SER A 1 100 ? -2.106 -2.286 4.391 1.00 98.12 100 SER A C 1
ATOM 764 O O . SER A 1 100 ? -2.653 -1.255 4.793 1.00 98.12 100 SER A O 1
ATOM 766 N N . TYR A 1 101 ? -1.305 -2.294 3.322 1.00 97.88 101 TYR A N 1
ATOM 767 C CA . TYR A 1 101 ? -0.913 -1.066 2.621 1.00 97.88 101 TYR A CA 1
ATOM 768 C C . TYR A 1 101 ? -1.154 -1.102 1.115 1.00 97.88 101 TYR A C 1
ATOM 770 O O . TYR A 1 101 ? -1.165 -2.162 0.485 1.00 97.88 101 TYR A O 1
ATOM 778 N N . HIS A 1 102 ? -1.324 0.088 0.541 1.00 96.94 102 HIS A N 1
ATOM 779 C CA . HIS A 1 102 ? -1.147 0.326 -0.885 1.00 96.94 102 HIS A CA 1
ATOM 780 C C . HIS A 1 102 ? -0.365 1.628 -1.104 1.00 96.94 102 HIS A C 1
ATOM 782 O O . HIS A 1 102 ? -0.696 2.643 -0.507 1.00 96.94 102 HIS A O 1
ATOM 788 N N . ASN A 1 103 ? 0.668 1.607 -1.942 1.00 97.12 103 ASN A N 1
ATOM 789 C CA . ASN A 1 103 ? 1.408 2.799 -2.348 1.00 97.12 103 ASN A CA 1
ATOM 790 C C . ASN A 1 103 ? 0.890 3.268 -3.707 1.00 97.12 103 ASN A C 1
ATOM 792 O O . ASN A 1 103 ? 1.065 2.580 -4.713 1.00 97.12 103 ASN A O 1
ATOM 796 N N . ASP A 1 104 ? 0.267 4.441 -3.709 1.00 93.88 104 ASP A N 1
ATOM 797 C CA . ASP A 1 104 ? -0.468 4.989 -4.853 1.00 93.88 104 ASP A CA 1
ATOM 798 C C . ASP A 1 104 ? 0.397 5.858 -5.781 1.00 93.88 104 ASP A C 1
ATOM 800 O O . ASP A 1 104 ? -0.106 6.690 -6.522 1.00 93.88 104 ASP A O 1
ATOM 804 N N . CYS A 1 105 ? 1.724 5.730 -5.686 1.00 96.62 105 CYS A N 1
ATOM 805 C CA . CYS A 1 105 ? 2.695 6.468 -6.493 1.00 96.62 105 CYS A CA 1
ATOM 806 C C . CYS A 1 105 ? 4.095 5.829 -6.406 1.00 96.62 105 CYS A C 1
ATOM 808 O O . CYS A 1 105 ? 5.115 6.513 -6.281 1.00 96.62 105 CYS A O 1
ATOM 810 N N . PHE A 1 106 ? 4.168 4.502 -6.475 1.00 97.88 106 PHE A N 1
ATOM 811 C CA . PHE A 1 106 ? 5.404 3.743 -6.330 1.00 97.88 106 PHE A CA 1
ATOM 812 C C . PHE A 1 106 ? 6.498 4.241 -7.286 1.00 97.88 106 PHE A C 1
ATOM 814 O O . PHE A 1 106 ? 6.278 4.361 -8.494 1.00 97.88 106 PHE A O 1
ATOM 821 N N . LEU A 1 107 ? 7.685 4.522 -6.736 1.00 97.94 107 LEU A N 1
ATOM 822 C CA . LEU A 1 107 ? 8.873 5.041 -7.435 1.00 97.94 107 LEU A CA 1
ATOM 823 C C . LEU A 1 107 ? 8.735 6.465 -8.018 1.00 97.94 107 LEU A C 1
ATOM 825 O O . LEU A 1 107 ? 9.658 6.940 -8.690 1.00 97.94 107 LEU A O 1
ATOM 829 N N . ALA A 1 108 ? 7.620 7.161 -7.782 1.00 97.81 108 ALA A N 1
ATOM 830 C CA . ALA A 1 108 ? 7.310 8.440 -8.429 1.00 97.81 108 ALA A CA 1
ATOM 831 C C . ALA A 1 108 ? 8.214 9.602 -7.990 1.00 97.81 108 ALA A C 1
ATOM 833 O O . ALA A 1 108 ? 8.410 10.549 -8.756 1.00 97.81 108 ALA A O 1
ATOM 834 N N . SER A 1 109 ? 8.754 9.533 -6.770 1.00 97.56 109 SER A N 1
ATOM 835 C CA . SER A 1 109 ? 9.690 10.495 -6.176 1.00 97.56 109 SER A CA 1
ATOM 836 C C . SER A 1 109 ? 10.467 9.833 -5.029 1.00 97.56 109 SER A C 1
ATOM 838 O O . SER A 1 109 ? 10.341 8.634 -4.795 1.00 97.56 109 SER A O 1
ATOM 840 N N . ASP A 1 110 ? 11.252 10.596 -4.270 1.00 95.50 110 ASP A N 1
ATOM 841 C CA . ASP A 1 110 ? 11.879 10.079 -3.043 1.00 95.50 110 ASP A CA 1
ATOM 842 C C . ASP A 1 110 ? 10.844 9.673 -1.977 1.00 95.50 110 ASP A C 1
ATOM 844 O O . ASP A 1 110 ? 11.080 8.760 -1.183 1.00 95.50 110 ASP A O 1
ATOM 848 N N . SER A 1 111 ? 9.685 10.337 -1.976 1.00 96.00 111 SER A N 1
ATOM 849 C CA . SER A 1 111 ? 8.586 10.113 -1.033 1.00 96.00 111 SER A CA 1
ATOM 850 C C . SER A 1 111 ? 7.417 9.320 -1.613 1.00 96.00 111 SER A C 1
ATOM 852 O O . SER A 1 111 ? 6.412 9.165 -0.922 1.00 96.00 111 SER A O 1
ATOM 854 N N . ASP A 1 112 ? 7.507 8.881 -2.873 1.00 97.06 112 ASP A N 1
ATOM 855 C CA . ASP A 1 112 ? 6.386 8.314 -3.633 1.00 97.06 112 ASP A CA 1
ATOM 856 C C . ASP A 1 112 ? 5.126 9.190 -3.490 1.00 97.06 112 ASP A C 1
ATOM 858 O O . ASP A 1 112 ? 4.067 8.755 -3.039 1.00 97.06 112 ASP A O 1
ATOM 862 N N . PHE A 1 113 ? 5.318 10.486 -3.766 1.00 95.50 113 PHE A N 1
ATOM 863 C CA . PHE A 1 113 ? 4.329 11.568 -3.634 1.00 95.50 113 PHE A CA 1
ATOM 864 C C . PHE A 1 113 ? 3.616 11.631 -2.272 1.00 95.50 113 PHE A C 1
ATOM 866 O O . PHE A 1 113 ? 2.452 12.010 -2.172 1.00 95.50 113 PHE A O 1
ATOM 873 N N . GLY A 1 114 ? 4.356 11.349 -1.199 1.00 93.44 114 GLY A N 1
ATOM 874 C CA . GLY A 1 114 ? 3.878 11.509 0.176 1.00 93.44 114 GLY A CA 1
ATOM 875 C C . GLY A 1 114 ? 3.449 10.211 0.852 1.00 93.44 114 GLY A C 1
ATOM 876 O O . GLY A 1 114 ? 2.939 10.269 1.968 1.00 93.44 114 GLY A O 1
ATOM 877 N N . THR A 1 115 ? 3.702 9.053 0.233 1.00 95.00 115 THR A N 1
ATOM 878 C CA . THR A 1 115 ? 3.513 7.741 0.872 1.00 95.00 115 THR A CA 1
ATOM 879 C C . THR A 1 115 ? 4.370 7.591 2.130 1.00 95.00 115 THR A C 1
ATOM 881 O O . THR A 1 115 ? 3.935 6.965 3.091 1.00 95.00 115 THR A O 1
ATOM 884 N N . TRP A 1 116 ? 5.567 8.184 2.163 1.00 91.25 116 TRP A N 1
ATOM 885 C CA . TRP A 1 116 ? 6.403 8.239 3.368 1.00 91.25 116 TRP A CA 1
ATOM 886 C C . TRP A 1 116 ? 6.963 9.636 3.603 1.00 91.25 116 TRP A C 1
ATOM 888 O O . TRP A 1 116 ? 7.480 10.282 2.690 1.00 91.25 116 TRP A O 1
ATOM 898 N N . GLN A 1 117 ? 6.926 10.067 4.866 1.00 89.12 117 GLN A N 1
ATOM 899 C CA . GLN A 1 117 ? 7.463 11.363 5.294 1.00 89.12 117 GLN A CA 1
ATOM 900 C C . GLN A 1 117 ? 8.892 11.277 5.846 1.00 89.12 117 GLN A C 1
ATOM 902 O O . GLN A 1 117 ? 9.538 12.298 6.078 1.00 89.12 117 GLN A O 1
ATOM 907 N N . SER A 1 118 ? 9.402 10.066 6.089 1.00 93.69 118 SER A N 1
ATOM 908 C CA . SER A 1 118 ? 10.734 9.856 6.659 1.00 93.69 118 SER A CA 1
ATOM 909 C C . SER A 1 118 ? 11.316 8.481 6.323 1.00 93.69 118 SER A C 1
ATOM 911 O O . SER A 1 118 ? 10.598 7.543 5.973 1.00 93.69 118 SER A O 1
ATOM 913 N N . ALA A 1 119 ? 12.629 8.330 6.519 1.00 94.00 119 ALA A N 1
ATOM 914 C CA . ALA A 1 119 ? 13.291 7.027 6.445 1.00 94.00 119 ALA A CA 1
ATOM 915 C C . ALA A 1 119 ? 12.730 6.025 7.474 1.00 94.00 119 ALA A C 1
ATOM 917 O O . ALA A 1 119 ? 12.647 4.835 7.184 1.00 94.00 119 ALA A O 1
ATOM 918 N N . ALA A 1 120 ? 12.292 6.502 8.645 1.00 95.31 120 ALA A N 1
ATOM 919 C CA . ALA A 1 120 ? 11.672 5.658 9.665 1.00 95.31 120 ALA A CA 1
ATOM 920 C C . ALA A 1 120 ? 10.316 5.099 9.204 1.00 95.31 120 ALA A C 1
ATOM 922 O O . ALA A 1 120 ? 10.050 3.917 9.404 1.00 95.31 120 ALA A O 1
ATOM 923 N N . ALA A 1 121 ? 9.492 5.912 8.530 1.00 95.38 121 ALA A N 1
ATOM 924 C CA . ALA A 1 121 ? 8.238 5.452 7.928 1.00 95.38 121 ALA A CA 1
ATOM 925 C C . ALA A 1 121 ? 8.491 4.385 6.849 1.00 95.38 121 ALA A C 1
ATOM 927 O O . ALA A 1 121 ? 7.797 3.368 6.798 1.00 95.38 121 ALA A O 1
ATOM 928 N N . LYS A 1 122 ? 9.545 4.575 6.043 1.00 95.44 122 LYS A N 1
ATOM 929 C CA . LYS A 1 122 ? 9.974 3.604 5.031 1.00 95.44 122 LYS A CA 1
ATOM 930 C C . LYS A 1 122 ? 10.423 2.277 5.666 1.00 95.44 122 LYS A C 1
ATOM 932 O O . LYS A 1 122 ? 9.944 1.225 5.257 1.00 95.44 122 LYS A O 1
ATOM 937 N N . SER A 1 123 ? 11.264 2.305 6.705 1.00 96.50 123 SER A N 1
ATOM 938 C CA . SER A 1 123 ? 11.648 1.090 7.450 1.00 96.50 123 SER A CA 1
ATOM 939 C C . SER A 1 123 ? 10.455 0.388 8.094 1.00 96.50 123 SER A C 1
ATOM 941 O O . SER A 1 123 ? 10.336 -0.827 7.982 1.00 96.50 123 SER A O 1
ATOM 943 N N . TYR A 1 124 ? 9.544 1.143 8.709 1.00 97.25 124 TYR A N 1
ATOM 944 C CA . TYR A 1 124 ? 8.345 0.587 9.331 1.00 97.25 124 TYR A CA 1
ATOM 945 C C . TYR A 1 124 ? 7.500 -0.214 8.331 1.00 97.25 124 TYR A C 1
ATOM 947 O O . TYR A 1 124 ? 7.119 -1.346 8.623 1.00 97.25 124 TYR A O 1
ATOM 955 N N . MET A 1 125 ? 7.250 0.324 7.129 1.00 96.50 125 MET A N 1
ATOM 956 C CA . MET A 1 125 ? 6.493 -0.418 6.115 1.00 96.50 125 MET A CA 1
ATOM 957 C C . MET A 1 125 ? 7.263 -1.635 5.581 1.00 96.50 125 MET A C 1
ATOM 959 O O . MET A 1 125 ? 6.653 -2.671 5.318 1.00 96.50 125 MET A O 1
ATOM 963 N N . ALA A 1 126 ? 8.592 -1.546 5.444 1.00 97.25 126 ALA A N 1
ATOM 964 C CA . ALA A 1 126 ? 9.416 -2.690 5.043 1.00 97.25 126 ALA A CA 1
ATOM 965 C C . ALA A 1 126 ? 9.277 -3.858 6.035 1.00 97.25 126 ALA A C 1
ATOM 967 O O . ALA A 1 126 ? 9.075 -4.998 5.613 1.00 97.25 126 ALA A O 1
ATOM 968 N N . ASP A 1 127 ? 9.292 -3.575 7.339 1.00 97.88 127 ASP A N 1
ATOM 969 C CA . ASP A 1 127 ? 9.094 -4.588 8.380 1.00 97.88 127 ASP A CA 1
ATOM 970 C C . ASP A 1 127 ? 7.664 -5.146 8.381 1.00 97.88 127 ASP A C 1
ATOM 972 O O . ASP A 1 127 ? 7.464 -6.359 8.452 1.00 97.88 127 ASP A O 1
ATOM 976 N N . GLU A 1 128 ? 6.663 -4.277 8.244 1.00 97.25 128 GLU A N 1
ATOM 977 C CA . GLU A 1 128 ? 5.250 -4.662 8.238 1.00 97.25 128 GLU A CA 1
ATOM 978 C C . GLU A 1 128 ? 4.856 -5.522 7.035 1.00 97.25 128 GLU A C 1
ATOM 980 O O . GLU A 1 128 ? 4.114 -6.494 7.184 1.00 97.25 128 GLU A O 1
ATOM 985 N N . SER A 1 129 ? 5.352 -5.179 5.844 1.00 96.88 129 SER A N 1
ATOM 986 C CA . SER A 1 129 ? 5.009 -5.855 4.583 1.00 96.88 129 SER A CA 1
ATOM 987 C C . SER A 1 129 ? 5.373 -7.344 4.559 1.00 96.88 129 SER A C 1
ATOM 989 O O . SER A 1 129 ? 4.862 -8.105 3.744 1.00 96.88 129 SER A O 1
ATOM 991 N N . ARG A 1 130 ? 6.200 -7.799 5.507 1.00 95.62 130 ARG A N 1
ATOM 992 C CA . ARG A 1 130 ? 6.472 -9.223 5.754 1.00 95.62 130 ARG A CA 1
ATOM 993 C C . ARG A 1 130 ? 5.244 -10.004 6.224 1.00 95.62 130 ARG A C 1
ATOM 995 O O . ARG A 1 130 ? 5.219 -11.227 6.100 1.00 95.62 130 ARG A O 1
ATOM 1002 N N . PHE A 1 131 ? 4.275 -9.314 6.820 1.00 96.44 131 PHE A N 1
ATOM 1003 C CA . PHE A 1 131 ? 3.127 -9.899 7.514 1.00 96.44 131 PHE A CA 1
ATOM 1004 C C . PHE A 1 131 ? 1.785 -9.509 6.894 1.00 96.44 131 PHE A C 1
ATOM 1006 O O . PHE A 1 131 ? 0.816 -10.257 7.021 1.00 96.44 131 PHE A O 1
ATOM 1013 N N . VAL A 1 132 ? 1.717 -8.352 6.233 1.00 96.94 132 VAL A N 1
ATOM 1014 C CA . VAL A 1 132 ? 0.489 -7.826 5.628 1.00 96.94 132 VAL A CA 1
ATOM 1015 C C . VAL A 1 132 ? 0.648 -7.626 4.130 1.00 96.94 132 VAL A C 1
ATOM 1017 O O . VAL A 1 132 ? 1.756 -7.462 3.629 1.00 96.94 132 VAL A O 1
ATOM 1020 N N . ALA A 1 133 ? -0.474 -7.605 3.409 1.00 96.81 133 ALA A N 1
ATOM 1021 C CA . ALA A 1 133 ? -0.453 -7.311 1.984 1.00 96.81 133 ALA A CA 1
ATOM 1022 C C . ALA A 1 133 ? 0.171 -5.930 1.706 1.00 96.81 133 ALA A C 1
ATOM 1024 O O . ALA A 1 133 ? -0.091 -4.948 2.406 1.00 96.81 133 ALA A O 1
ATOM 1025 N N . MET A 1 134 ? 0.954 -5.857 0.639 1.00 97.31 134 MET A N 1
ATOM 1026 C CA . MET A 1 134 ? 1.475 -4.609 0.095 1.00 97.31 134 MET A CA 1
A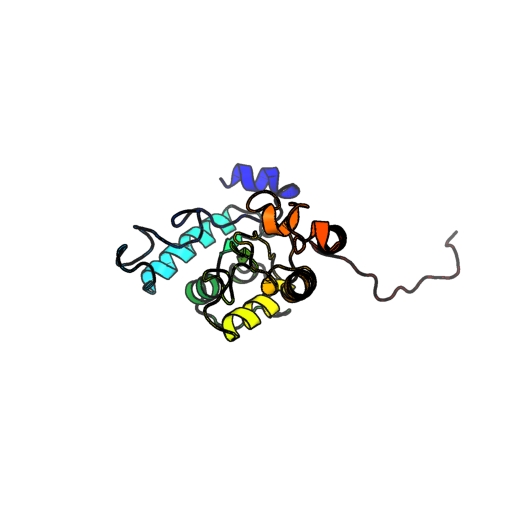TOM 1027 C C . MET A 1 134 ? 1.175 -4.570 -1.396 1.00 97.31 134 MET A C 1
ATOM 1029 O O . MET A 1 134 ? 1.384 -5.557 -2.094 1.00 97.31 134 MET A O 1
ATOM 1033 N N . GLY A 1 135 ? 0.677 -3.457 -1.908 1.00 97.12 135 GLY A N 1
ATOM 1034 C CA . GLY A 1 135 ? 0.487 -3.298 -3.346 1.00 97.12 135 GLY A CA 1
ATOM 1035 C C . GLY A 1 135 ? 0.312 -1.846 -3.730 1.00 97.12 135 GLY A C 1
ATOM 1036 O O . GLY A 1 135 ? 0.777 -0.971 -3.009 1.00 97.12 135 GLY A O 1
ATOM 1037 N N . GLY A 1 136 ? -0.366 -1.582 -4.841 1.00 96.31 136 GLY A N 1
ATOM 1038 C CA . GLY A 1 136 ? -0.610 -0.221 -5.320 1.00 96.31 136 GLY A CA 1
ATOM 1039 C C . GLY A 1 136 ? -0.212 -0.059 -6.777 1.00 96.31 136 GLY A C 1
ATOM 1040 O O . GLY A 1 136 ? -0.418 -0.983 -7.565 1.00 96.31 136 GLY A O 1
ATOM 1041 N N . GLU A 1 137 ? 0.344 1.095 -7.134 1.00 96.50 137 GLU A N 1
ATOM 1042 C CA . GLU A 1 137 ? 0.573 1.485 -8.524 1.00 96.50 137 GLU A CA 1
ATOM 1043 C C . GLU A 1 137 ? 1.728 2.470 -8.694 1.00 96.50 137 GLU A C 1
ATOM 1045 O O . GLU A 1 137 ? 2.165 3.113 -7.747 1.00 96.50 137 GLU A O 1
ATOM 1050 N N . THR A 1 138 ? 2.231 2.598 -9.920 1.00 97.38 138 THR A N 1
ATOM 1051 C CA . THR A 1 138 ? 3.139 3.690 -10.307 1.00 97.38 138 THR A CA 1
ATOM 1052 C C . THR A 1 138 ? 2.321 4.855 -10.849 1.00 97.38 138 THR A C 1
ATOM 1054 O O . THR A 1 138 ? 1.365 4.595 -11.568 1.00 97.38 138 THR A O 1
ATOM 1057 N N . CYS A 1 139 ? 2.728 6.107 -10.620 1.00 96.50 139 CYS A N 1
ATOM 1058 C CA . CYS A 1 139 ? 1.978 7.287 -11.089 1.00 96.50 139 CYS A CA 1
ATOM 1059 C C . CYS A 1 139 ? 2.817 8.310 -11.881 1.00 96.50 139 CYS A C 1
ATOM 1061 O O . CYS A 1 139 ? 2.276 9.272 -12.426 1.00 96.50 139 CYS A O 1
ATOM 1063 N N . ASN A 1 140 ? 4.141 8.135 -11.926 1.00 97.38 140 ASN A N 1
ATOM 1064 C CA . ASN A 1 140 ? 5.059 9.069 -12.570 1.00 97.38 140 ASN A CA 1
ATOM 1065 C C . ASN A 1 140 ? 6.304 8.348 -13.104 1.00 97.38 140 ASN A C 1
ATOM 1067 O O . ASN A 1 140 ? 6.908 7.536 -12.401 1.00 97.38 140 ASN A O 1
ATOM 1071 N N . TYR A 1 141 ? 6.725 8.694 -14.319 1.00 96.94 141 TYR A N 1
ATOM 1072 C CA . TYR A 1 141 ? 7.961 8.202 -14.918 1.00 96.94 141 TYR A CA 1
ATOM 1073 C C . TYR A 1 141 ? 9.162 8.964 -14.349 1.00 96.94 141 TYR A C 1
ATOM 1075 O O . TYR A 1 141 ? 9.353 10.142 -14.648 1.00 96.94 141 TYR A O 1
ATOM 1083 N N . ASN A 1 142 ? 9.979 8.287 -13.538 1.00 97.62 142 ASN A N 1
ATOM 1084 C CA . ASN A 1 142 ? 11.057 8.897 -12.760 1.00 97.62 142 ASN A CA 1
ATOM 1085 C C . ASN A 1 142 ? 12.378 8.083 -12.772 1.00 97.62 142 ASN A C 1
ATOM 1087 O O . ASN A 1 142 ? 12.851 7.651 -11.719 1.00 97.62 142 ASN A O 1
ATOM 1091 N N . PRO A 1 143 ? 13.016 7.800 -13.923 1.00 96.44 143 PRO A N 1
ATOM 1092 C CA . PRO A 1 143 ? 14.337 7.172 -13.920 1.00 96.44 143 PRO A CA 1
ATOM 1093 C C . PRO A 1 143 ? 15.413 8.073 -13.280 1.00 96.44 143 PRO A C 1
ATOM 1095 O O . PRO A 1 143 ? 15.340 9.295 -13.400 1.00 96.44 143 PRO A O 1
ATOM 1098 N N . PRO A 1 144 ? 16.444 7.494 -12.632 1.00 96.94 144 PRO A N 1
ATOM 1099 C CA . PRO A 1 144 ? 16.704 6.056 -12.507 1.00 96.94 144 PRO A CA 1
ATOM 1100 C C . PRO A 1 144 ? 15.887 5.376 -11.394 1.00 96.94 144 PRO A C 1
ATOM 1102 O O . PRO A 1 144 ? 15.940 4.158 -11.238 1.00 96.94 144 PRO A O 1
ATOM 1105 N N . ARG A 1 145 ? 15.126 6.137 -10.602 1.00 97.12 145 ARG A N 1
ATOM 1106 C CA . ARG A 1 145 ? 14.361 5.645 -9.450 1.00 97.12 145 ARG A CA 1
ATOM 1107 C C . ARG A 1 145 ? 13.218 4.700 -9.838 1.00 97.12 145 ARG A C 1
ATOM 1109 O O . ARG A 1 145 ? 12.958 3.771 -9.083 1.00 97.12 145 ARG A O 1
ATOM 1116 N N . SER A 1 146 ? 12.587 4.910 -10.995 1.00 97.69 146 SER A N 1
ATOM 1117 C CA . SER A 1 146 ? 11.529 4.048 -11.539 1.00 97.69 146 SER A CA 1
ATOM 1118 C C . SER A 1 146 ? 12.030 2.962 -12.501 1.00 97.69 146 SER A C 1
ATOM 1120 O O . SER A 1 146 ? 11.215 2.222 -13.045 1.00 97.69 146 SER A O 1
ATOM 1122 N N . ALA A 1 147 ? 13.342 2.872 -12.744 1.00 98.00 147 ALA A N 1
ATOM 1123 C CA . ALA A 1 147 ? 13.934 1.896 -13.659 1.00 98.00 147 ALA A CA 1
ATOM 1124 C C . ALA A 1 147 ? 14.119 0.517 -12.996 1.00 98.00 147 ALA A C 1
ATOM 1126 O O . ALA A 1 147 ? 14.017 0.369 -11.780 1.00 98.00 147 ALA A O 1
ATOM 1127 N N . CYS A 1 148 ? 14.438 -0.507 -13.791 1.00 98.25 148 CYS A N 1
ATOM 1128 C CA . CYS A 1 148 ? 14.494 -1.899 -13.329 1.00 98.25 148 CYS A CA 1
ATOM 1129 C C . CYS A 1 148 ? 15.314 -2.165 -12.047 1.00 98.25 148 CYS A C 1
ATOM 1131 O O . CYS A 1 148 ? 14.792 -2.856 -11.172 1.00 98.25 148 CYS A O 1
ATOM 1133 N N . PRO A 1 149 ? 16.554 -1.654 -11.875 1.00 98.19 149 PRO A N 1
ATOM 1134 C CA . PRO A 1 149 ? 17.359 -2.002 -10.701 1.00 98.19 149 PRO A CA 1
ATOM 1135 C C . PRO A 1 149 ? 16.715 -1.575 -9.375 1.00 98.19 149 PRO A C 1
ATOM 1137 O O . PRO A 1 149 ? 16.677 -2.343 -8.415 1.00 98.19 149 PRO A O 1
ATOM 1140 N N . SER A 1 150 ? 16.184 -0.356 -9.329 1.00 98.12 150 SER A N 1
ATOM 1141 C CA . SER A 1 150 ? 15.518 0.218 -8.157 1.00 98.12 150 SER A CA 1
ATOM 1142 C C . SER A 1 150 ? 14.118 -0.363 -7.963 1.00 98.12 150 SER A C 1
ATOM 1144 O O . SER A 1 150 ? 13.739 -0.645 -6.827 1.00 98.12 150 SER A O 1
ATOM 1146 N N . ALA A 1 151 ? 13.383 -0.618 -9.050 1.00 98.00 151 ALA A N 1
ATOM 1147 C CA . ALA A 1 151 ? 12.085 -1.282 -9.000 1.00 98.00 151 ALA A CA 1
ATOM 1148 C C . ALA A 1 151 ? 12.187 -2.680 -8.372 1.00 98.00 151 ALA A C 1
ATOM 1150 O O . ALA A 1 151 ? 11.494 -2.961 -7.399 1.00 98.00 151 ALA A O 1
ATOM 1151 N N . LEU A 1 152 ? 13.089 -3.536 -8.868 1.00 98.38 152 LEU A N 1
ATOM 1152 C CA . LEU A 1 152 ? 13.291 -4.889 -8.334 1.00 98.38 152 LEU A CA 1
ATOM 1153 C C . LEU A 1 152 ? 13.709 -4.866 -6.858 1.00 98.38 152 LEU A C 1
ATOM 1155 O O . LEU A 1 152 ? 13.168 -5.626 -6.054 1.00 98.38 152 LEU A O 1
ATOM 1159 N N . ALA A 1 153 ? 14.636 -3.975 -6.492 1.00 98.31 153 ALA A N 1
ATOM 1160 C CA . ALA A 1 153 ? 15.109 -3.852 -5.118 1.00 98.31 153 ALA A CA 1
ATOM 1161 C C . ALA A 1 153 ? 13.988 -3.444 -4.150 1.00 98.31 153 ALA A C 1
ATOM 1163 O O . ALA A 1 153 ? 13.865 -4.029 -3.075 1.00 98.31 153 ALA A O 1
ATOM 1164 N N . GLU A 1 154 ? 13.151 -2.470 -4.518 1.00 97.81 154 GLU A N 1
ATOM 1165 C CA . GLU A 1 154 ? 12.095 -1.992 -3.623 1.00 97.81 154 GLU A CA 1
ATOM 1166 C C . GLU A 1 154 ? 10.851 -2.881 -3.612 1.00 97.81 154 GLU A C 1
ATOM 1168 O O . GLU A 1 154 ? 10.265 -3.075 -2.549 1.00 97.81 154 GLU A O 1
ATOM 1173 N N . LEU A 1 155 ? 10.491 -3.506 -4.738 1.00 97.75 155 LEU A N 1
ATOM 1174 C CA . LEU A 1 155 ? 9.445 -4.533 -4.757 1.00 97.75 155 LEU A CA 1
ATOM 1175 C C . LEU A 1 155 ? 9.788 -5.685 -3.803 1.00 97.75 155 LEU A C 1
ATOM 1177 O O . LEU A 1 155 ? 8.917 -6.154 -3.070 1.00 97.75 155 LEU A O 1
ATOM 1181 N N . ALA A 1 156 ? 11.061 -6.101 -3.777 1.00 96.94 156 ALA A N 1
ATOM 1182 C CA . ALA A 1 156 ? 11.557 -7.113 -2.850 1.00 96.94 156 ALA A CA 1
ATOM 1183 C C . ALA A 1 156 ? 11.597 -6.610 -1.398 1.00 96.94 156 ALA A C 1
ATOM 1185 O O . ALA A 1 156 ? 11.167 -7.326 -0.498 1.00 96.94 156 ALA A O 1
ATOM 1186 N N . LEU A 1 157 ? 12.072 -5.380 -1.162 1.00 97.19 157 LEU A N 1
ATOM 1187 C CA . LEU A 1 157 ? 12.146 -4.779 0.176 1.00 97.19 157 LEU A CA 1
ATOM 1188 C C . LEU A 1 157 ? 10.773 -4.692 0.858 1.00 97.19 157 LEU A C 1
ATOM 1190 O O . LEU A 1 157 ? 10.667 -4.948 2.056 1.00 97.19 157 LEU A O 1
ATOM 1194 N N . PHE A 1 158 ? 9.738 -4.336 0.095 1.00 97.12 158 PHE A N 1
ATOM 1195 C CA . PHE A 1 158 ? 8.369 -4.162 0.589 1.00 97.12 158 PHE A CA 1
ATOM 1196 C C . PHE A 1 158 ? 7.451 -5.350 0.285 1.00 97.12 158 PHE A C 1
ATOM 1198 O O . PHE A 1 158 ? 6.236 -5.198 0.353 1.00 97.12 158 PHE A O 1
ATOM 1205 N N . HIS A 1 159 ? 8.007 -6.510 -0.086 1.00 96.75 159 HIS A N 1
ATOM 1206 C CA . HIS A 1 159 ? 7.271 -7.771 -0.258 1.00 96.75 159 HIS A CA 1
ATOM 1207 C C . HIS A 1 159 ? 5.958 -7.617 -1.056 1.00 96.75 159 HIS A C 1
ATOM 1209 O O . HIS A 1 159 ? 4.886 -8.062 -0.632 1.00 96.75 159 HIS A O 1
ATOM 1215 N N . TRP A 1 160 ? 6.024 -6.935 -2.204 1.00 97.12 160 TRP A N 1
ATOM 1216 C CA . TRP A 1 160 ? 4.827 -6.569 -2.962 1.00 97.12 160 TRP A CA 1
ATOM 1217 C C . TRP A 1 160 ? 3.991 -7.790 -3.366 1.00 97.12 160 TRP A C 1
ATOM 1219 O O . TRP A 1 160 ? 4.466 -8.757 -3.958 1.00 97.12 160 TRP A O 1
ATOM 1229 N N . SER A 1 161 ? 2.700 -7.718 -3.063 1.00 95.75 161 SER A N 1
ATOM 1230 C CA . SER A 1 161 ? 1.709 -8.765 -3.300 1.00 95.75 161 SER A CA 1
ATOM 1231 C C . SER A 1 161 ? 0.984 -8.601 -4.637 1.00 95.75 161 SER A C 1
ATOM 1233 O O . SER A 1 161 ? 0.621 -9.595 -5.259 1.00 95.75 161 SER A O 1
ATOM 1235 N N . TYR A 1 162 ? 0.747 -7.362 -5.076 1.00 95.75 162 TYR A N 1
ATOM 1236 C CA . TYR A 1 162 ? 0.076 -7.040 -6.339 1.00 95.75 162 TYR A CA 1
ATOM 1237 C C . TYR A 1 162 ? 0.469 -5.639 -6.819 1.00 95.75 162 TYR A C 1
ATOM 1239 O O . TYR A 1 162 ? 0.896 -4.813 -6.018 1.00 95.75 162 TYR A O 1
ATOM 1247 N N . LEU A 1 163 ? 0.287 -5.356 -8.109 1.00 95.88 163 LEU A N 1
ATOM 1248 C CA . LEU A 1 163 ? 0.555 -4.051 -8.716 1.00 95.88 163 LEU A CA 1
ATOM 1249 C C . LEU A 1 163 ? -0.501 -3.755 -9.789 1.00 95.88 163 LEU A C 1
ATOM 1251 O O . LEU A 1 163 ? -0.815 -4.634 -10.594 1.00 95.88 163 LEU A O 1
ATOM 1255 N N . ASN A 1 164 ? -1.025 -2.531 -9.820 1.00 95.00 164 ASN A N 1
ATOM 1256 C CA . ASN A 1 164 ? -1.852 -2.040 -10.917 1.00 95.00 164 ASN A CA 1
ATOM 1257 C C . ASN A 1 164 ? -0.968 -1.750 -12.134 1.00 95.00 164 ASN A C 1
ATOM 1259 O O . ASN A 1 164 ? -0.036 -0.947 -12.061 1.00 95.00 164 ASN A O 1
ATOM 1263 N N . ILE A 1 165 ? -1.268 -2.405 -13.252 1.00 91.88 165 ILE A N 1
ATOM 1264 C CA . ILE A 1 165 ? -0.474 -2.287 -14.476 1.00 91.88 165 ILE A CA 1
ATOM 1265 C C . ILE A 1 165 ? -1.005 -1.240 -15.460 1.00 91.88 165 ILE A C 1
ATOM 1267 O O . ILE A 1 165 ? -0.303 -0.902 -16.413 1.00 91.88 165 ILE A O 1
ATOM 1271 N N . ASP A 1 166 ? -2.217 -0.730 -15.232 1.00 91.00 166 ASP A N 1
ATOM 1272 C CA . ASP A 1 166 ? -2.952 0.054 -16.227 1.00 91.00 166 ASP A CA 1
ATOM 1273 C C . ASP A 1 166 ? -2.841 1.568 -16.006 1.00 91.00 166 ASP A C 1
ATOM 1275 O O . ASP A 1 166 ? -2.957 2.332 -16.963 1.00 91.00 166 ASP A O 1
ATOM 1279 N N . TYR A 1 167 ? -2.596 2.024 -14.772 1.00 92.50 167 TYR A N 1
ATOM 1280 C CA . TYR A 1 167 ? -2.649 3.455 -14.448 1.00 92.50 167 TYR A CA 1
ATOM 1281 C C . TYR A 1 167 ? -1.516 4.276 -15.081 1.00 92.50 167 TYR A C 1
ATOM 1283 O O . TYR A 1 167 ? -1.756 5.360 -15.614 1.00 92.50 167 TYR A O 1
ATOM 1291 N N . HIS A 1 168 ? -0.281 3.760 -15.073 1.00 94.56 168 HIS A N 1
ATOM 1292 C CA . HIS A 1 168 ? 0.871 4.485 -15.615 1.00 94.56 168 HIS A CA 1
ATOM 1293 C C . HIS A 1 168 ? 1.778 3.596 -16.484 1.00 94.56 168 HIS A C 1
ATOM 1295 O O . HIS A 1 168 ? 2.852 3.155 -16.056 1.00 94.56 168 HIS A O 1
ATOM 1301 N N . PRO A 1 169 ? 1.379 3.342 -17.744 1.00 94.12 169 PRO A N 1
ATOM 1302 C CA . PRO A 1 169 ? 2.085 2.420 -18.632 1.00 94.12 169 PRO A CA 1
ATOM 1303 C C . PRO A 1 169 ? 3.510 2.874 -18.974 1.00 94.12 169 PRO A C 1
ATOM 1305 O O . PRO A 1 169 ? 4.342 2.038 -19.317 1.00 94.12 169 PRO A O 1
ATOM 1308 N N . ASP A 1 170 ? 3.831 4.165 -18.840 1.00 96.69 170 ASP A N 1
ATOM 1309 C CA . ASP A 1 170 ? 5.161 4.711 -19.139 1.00 96.69 170 ASP A CA 1
ATOM 1310 C C . ASP A 1 170 ? 6.286 4.099 -18.291 1.00 96.69 170 ASP A C 1
ATOM 1312 O O . ASP A 1 170 ? 7.411 3.976 -18.774 1.00 96.69 170 ASP A O 1
ATOM 1316 N N . VAL A 1 171 ? 5.998 3.667 -17.059 1.00 97.12 171 VAL A N 1
ATOM 1317 C CA . VAL A 1 171 ? 6.987 2.979 -16.212 1.00 97.12 171 VAL A CA 1
ATOM 1318 C C . VAL A 1 171 ? 7.041 1.482 -16.521 1.00 97.12 171 VAL A C 1
ATOM 1320 O O . VAL A 1 171 ? 8.121 0.899 -16.531 1.00 97.12 171 VAL A O 1
ATOM 1323 N N . LEU A 1 172 ? 5.905 0.847 -16.816 1.00 96.06 172 LEU A N 1
ATOM 1324 C CA . LEU A 1 172 ? 5.820 -0.613 -16.913 1.00 96.06 172 LEU A CA 1
ATOM 1325 C C . LEU A 1 172 ? 5.976 -1.134 -18.347 1.00 96.06 172 LEU A C 1
ATOM 1327 O O . LEU A 1 172 ? 6.846 -1.960 -18.618 1.00 96.06 172 LEU A O 1
ATOM 1331 N N . THR A 1 173 ? 5.090 -0.708 -19.248 1.00 94.12 173 THR A N 1
ATOM 1332 C CA . THR A 1 173 ? 4.787 -1.396 -20.516 1.00 94.12 173 THR A CA 1
ATOM 1333 C C . THR A 1 173 ? 5.056 -0.559 -21.763 1.00 94.12 173 THR A C 1
ATOM 1335 O O . THR A 1 173 ? 5.019 -1.094 -22.873 1.00 94.12 173 THR A O 1
ATOM 1338 N N . ASN A 1 174 ? 5.353 0.735 -21.627 1.00 93.19 174 ASN A N 1
ATOM 1339 C CA . ASN A 1 174 ? 5.669 1.581 -22.769 1.00 93.19 174 ASN A CA 1
ATOM 1340 C C . ASN A 1 174 ? 7.077 1.282 -23.306 1.00 93.19 174 ASN A C 1
ATOM 1342 O O . ASN A 1 174 ? 8.066 1.877 -22.880 1.00 93.19 174 ASN A O 1
ATOM 1346 N N . ALA A 1 175 ? 7.154 0.422 -24.321 1.00 91.44 175 ALA A N 1
ATOM 1347 C CA . ALA A 1 175 ? 8.408 0.052 -24.978 1.00 91.44 175 ALA A CA 1
ATOM 1348 C C . ALA A 1 175 ? 9.143 1.227 -25.662 1.00 91.44 175 ALA A C 1
ATOM 1350 O O . ALA A 1 175 ? 10.316 1.104 -26.004 1.00 91.44 175 ALA A O 1
ATOM 1351 N N . SER A 1 176 ? 8.490 2.382 -25.857 1.00 94.38 176 SER A N 1
ATOM 1352 C CA . SER A 1 176 ? 9.167 3.595 -26.345 1.00 94.38 176 SER A CA 1
ATOM 1353 C C . SER A 1 176 ? 9.982 4.303 -25.256 1.00 94.38 176 SER A C 1
ATOM 1355 O O . SER A 1 176 ? 10.828 5.138 -25.571 1.00 94.38 176 SER A O 1
ATOM 1357 N N . LYS A 1 177 ? 9.761 3.979 -23.977 1.00 94.00 177 LYS A N 1
ATOM 1358 C CA . LYS A 1 177 ? 10.605 4.418 -22.862 1.00 94.00 177 LYS A CA 1
ATOM 1359 C C . LYS A 1 177 ? 11.710 3.391 -22.656 1.00 94.00 177 LYS A C 1
ATOM 1361 O O . LYS A 1 177 ? 11.427 2.234 -22.344 1.00 94.00 177 LYS A O 1
ATOM 1366 N N . THR A 1 178 ? 12.960 3.809 -22.817 1.00 92.56 178 THR A N 1
ATOM 1367 C CA . THR A 1 178 ? 14.143 2.941 -22.689 1.00 92.56 178 THR A CA 1
ATOM 1368 C C . THR A 1 178 ? 14.301 2.357 -21.290 1.00 92.56 178 THR A C 1
ATOM 1370 O O . THR A 1 178 ? 14.753 1.226 -21.160 1.00 92.56 178 THR A O 1
ATOM 1373 N N . ASP A 1 179 ? 13.873 3.096 -20.265 1.00 94.81 179 ASP A N 1
ATOM 1374 C CA . ASP A 1 179 ? 13.984 2.695 -18.858 1.00 94.81 179 ASP A CA 1
ATOM 1375 C C . ASP A 1 179 ? 12.672 2.146 -18.280 1.00 94.81 179 ASP A C 1
ATOM 1377 O O . ASP A 1 179 ? 12.578 1.923 -17.071 1.00 94.81 179 ASP A O 1
ATOM 1381 N N . SER A 1 180 ? 11.654 1.918 -19.123 1.00 96.75 180 SER A N 1
ATOM 1382 C CA . SER A 1 180 ? 10.473 1.160 -18.693 1.00 96.75 180 SER A CA 1
ATOM 1383 C C . SER A 1 180 ? 10.849 -0.278 -18.355 1.00 96.75 180 SER A C 1
ATOM 1385 O O . SER A 1 180 ? 11.855 -0.809 -18.826 1.00 96.75 180 SER A O 1
ATOM 1387 N N . TRP A 1 181 ? 10.021 -0.956 -17.567 1.00 97.69 181 TRP A N 1
ATOM 1388 C CA . TRP A 1 181 ? 10.313 -2.320 -17.131 1.00 97.69 181 TRP A CA 1
ATOM 1389 C C . TRP A 1 181 ? 10.262 -3.343 -18.262 1.00 97.69 181 TRP A C 1
ATOM 1391 O O . TRP A 1 181 ? 10.965 -4.354 -18.198 1.00 97.69 181 TRP A O 1
ATOM 1401 N N . VAL A 1 182 ? 9.457 -3.090 -19.300 1.00 97.00 182 VAL A N 1
ATOM 1402 C CA . VAL A 1 182 ? 9.452 -3.909 -20.515 1.00 97.00 182 VAL A CA 1
ATOM 1403 C C . VAL A 1 182 ? 10.744 -3.723 -21.314 1.00 97.00 182 VAL A C 1
ATOM 1405 O O . VAL A 1 182 ? 11.362 -4.718 -21.683 1.00 97.00 182 VAL A O 1
ATOM 1408 N N . SER A 1 183 ? 11.207 -2.485 -21.516 1.00 97.19 183 SER A N 1
ATOM 1409 C CA . SER A 1 183 ? 12.440 -2.201 -22.268 1.00 97.19 183 SER A CA 1
ATOM 1410 C C . SER A 1 183 ? 13.696 -2.602 -21.497 1.00 97.19 183 SER A C 1
ATOM 1412 O O . SER A 1 183 ? 14.642 -3.124 -22.080 1.00 97.19 183 SER A O 1
ATOM 1414 N N . GLY A 1 184 ? 13.689 -2.415 -20.176 1.00 96.38 184 GLY A N 1
ATOM 1415 C CA . GLY A 1 184 ? 14.748 -2.849 -19.267 1.00 96.38 184 GLY A CA 1
ATOM 1416 C C . GLY A 1 184 ? 14.725 -4.349 -18.950 1.00 96.38 184 GLY A C 1
ATOM 1417 O O . GLY A 1 184 ? 15.623 -4.836 -18.268 1.00 96.38 184 GLY A O 1
ATOM 1418 N N . GLY A 1 185 ? 13.716 -5.090 -19.425 1.00 97.12 185 GLY A N 1
ATOM 1419 C CA . GLY A 1 185 ? 13.654 -6.552 -19.348 1.00 97.12 185 GLY A CA 1
ATOM 1420 C C . GLY A 1 185 ? 13.302 -7.147 -17.978 1.00 97.12 185 GLY A C 1
ATOM 1421 O O . GLY A 1 185 ? 13.396 -8.361 -17.812 1.00 97.12 185 GLY A O 1
ATOM 1422 N N . CYS A 1 186 ? 12.883 -6.343 -16.997 1.00 97.69 186 CYS A N 1
ATOM 1423 C CA . CYS A 1 186 ? 12.563 -6.828 -15.649 1.00 97.69 186 CYS A CA 1
ATOM 1424 C C . CYS A 1 186 ? 11.077 -7.143 -15.419 1.00 97.69 186 CYS A C 1
ATOM 1426 O O . CYS A 1 186 ? 10.748 -7.766 -14.411 1.00 97.69 186 CYS A O 1
ATOM 1428 N N . LEU A 1 187 ? 10.166 -6.759 -16.324 1.00 96.50 187 LEU A N 1
ATOM 1429 C CA . LEU A 1 187 ? 8.720 -6.922 -16.102 1.00 96.50 187 LEU A CA 1
ATOM 1430 C C . LEU A 1 187 ? 8.307 -8.379 -15.817 1.00 96.50 187 LEU A C 1
ATOM 1432 O O . LEU A 1 187 ? 7.484 -8.627 -14.937 1.00 96.50 187 LEU A O 1
ATOM 1436 N N . ASP A 1 188 ? 8.890 -9.354 -16.516 1.00 96.62 188 ASP A N 1
ATOM 1437 C CA . ASP A 1 188 ? 8.574 -10.768 -16.283 1.00 96.62 188 ASP A CA 1
ATOM 1438 C C . ASP A 1 188 ? 9.142 -11.294 -14.962 1.00 96.62 188 ASP A C 1
ATOM 1440 O O . ASP A 1 188 ? 8.548 -12.175 -14.343 1.00 96.62 188 ASP A O 1
ATOM 1444 N N . GLU A 1 189 ? 10.273 -10.760 -14.501 1.00 96.56 189 GLU A N 1
ATOM 1445 C CA . GLU A 1 189 ? 10.792 -11.065 -13.167 1.00 96.56 189 GLU A CA 1
ATOM 1446 C C . GLU A 1 189 ? 9.885 -10.489 -12.082 1.00 96.56 189 GLU A C 1
ATOM 1448 O O . GLU A 1 189 ? 9.519 -11.206 -11.153 1.00 96.56 189 GLU A O 1
ATOM 1453 N N . ILE A 1 190 ? 9.441 -9.243 -12.252 1.00 96.38 190 ILE A N 1
ATOM 1454 C CA . ILE A 1 190 ? 8.476 -8.598 -11.359 1.00 96.38 190 ILE A CA 1
ATOM 1455 C C . ILE A 1 190 ? 7.206 -9.447 -11.260 1.00 96.38 190 ILE A C 1
ATOM 1457 O O . ILE A 1 190 ? 6.814 -9.826 -10.161 1.00 96.38 190 ILE A O 1
ATOM 1461 N N . ARG A 1 191 ? 6.614 -9.850 -12.392 1.00 94.81 191 ARG A N 1
ATOM 1462 C CA . ARG A 1 191 ? 5.419 -10.716 -12.415 1.00 94.81 191 ARG A CA 1
ATOM 1463 C C . ARG A 1 191 ? 5.608 -12.032 -11.662 1.00 94.81 191 ARG A C 1
ATOM 1465 O O . ARG A 1 191 ? 4.681 -12.474 -10.995 1.00 94.81 191 ARG A O 1
ATOM 1472 N N . ARG A 1 192 ? 6.783 -12.663 -11.773 1.00 93.50 192 ARG A N 1
ATOM 1473 C CA . ARG A 1 192 ? 7.092 -13.919 -11.065 1.00 93.50 192 ARG A CA 1
ATOM 1474 C C . ARG A 1 192 ? 7.293 -13.729 -9.562 1.00 93.50 192 ARG A C 1
ATOM 1476 O O . ARG A 1 192 ? 7.100 -14.687 -8.818 1.00 93.50 192 ARG A O 1
ATOM 1483 N N . ASN A 1 193 ? 7.720 -12.541 -9.144 1.00 93.06 193 ASN A N 1
ATOM 1484 C CA . ASN A 1 193 ? 8.076 -12.249 -7.758 1.00 93.06 193 ASN A CA 1
ATOM 1485 C C . ASN A 1 193 ? 6.943 -11.581 -6.963 1.00 93.06 193 ASN A C 1
ATOM 1487 O O . ASN A 1 193 ? 7.012 -11.588 -5.738 1.00 93.06 193 ASN A O 1
ATOM 1491 N N . LEU A 1 194 ? 5.918 -11.028 -7.622 1.00 94.69 194 LEU A N 1
ATOM 1492 C CA . LEU A 1 194 ? 4.725 -10.517 -6.944 1.00 94.69 194 LEU A CA 1
ATOM 1493 C C . LEU A 1 194 ? 3.934 -11.650 -6.276 1.00 94.69 194 LEU A C 1
ATOM 1495 O O . LEU A 1 194 ? 3.764 -12.734 -6.837 1.00 94.69 194 LEU A O 1
ATOM 1499 N N . GLY A 1 195 ? 3.382 -11.358 -5.101 1.00 88.38 195 GLY A N 1
ATOM 1500 C CA . GLY A 1 195 ? 2.560 -12.295 -4.338 1.00 88.38 195 GLY A CA 1
ATOM 1501 C C . GLY A 1 195 ? 3.356 -13.097 -3.309 1.00 88.38 195 GLY A C 1
ATOM 1502 O O . GLY A 1 195 ? 4.549 -12.895 -3.097 1.00 88.38 195 GLY A O 1
ATOM 1503 N N . TYR A 1 196 ? 2.674 -14.018 -2.627 1.00 73.62 196 TYR A N 1
ATOM 1504 C CA . TYR A 1 196 ? 3.311 -14.877 -1.633 1.00 73.62 196 TYR A CA 1
ATOM 1505 C C . TYR A 1 196 ? 3.857 -16.150 -2.283 1.00 73.62 196 TYR A C 1
ATOM 1507 O O . TYR A 1 196 ? 3.148 -16.831 -3.027 1.00 73.62 196 TYR A O 1
ATOM 1515 N N . ARG A 1 197 ? 5.101 -16.515 -1.955 1.00 74.19 197 ARG A N 1
ATOM 1516 C CA . ARG A 1 197 ? 5.748 -17.733 -2.452 1.00 74.19 197 ARG A CA 1
ATOM 1517 C C . ARG A 1 197 ? 6.073 -18.675 -1.302 1.00 74.19 197 ARG A C 1
ATOM 1519 O O . ARG A 1 197 ? 6.910 -18.375 -0.456 1.00 74.19 197 ARG A O 1
ATOM 1526 N N . LEU A 1 198 ? 5.465 -19.857 -1.324 1.00 75.94 198 LEU A N 1
ATOM 1527 C CA . LEU A 1 198 ? 5.892 -20.965 -0.475 1.00 75.94 198 LEU A CA 1
ATOM 1528 C C . LEU A 1 198 ? 7.182 -21.553 -1.050 1.00 75.94 198 LEU A C 1
ATOM 1530 O O . LEU A 1 198 ? 7.220 -21.989 -2.202 1.00 75.94 198 LEU A O 1
ATOM 1534 N N . VAL A 1 199 ? 8.248 -21.544 -0.252 1.00 80.25 199 VAL A N 1
ATOM 1535 C CA . VAL A 1 199 ? 9.536 -22.143 -0.609 1.00 80.25 199 VAL A CA 1
ATOM 1536 C C . VAL A 1 199 ? 9.789 -23.313 0.329 1.00 80.25 199 VAL A C 1
ATOM 1538 O O . VAL A 1 199 ? 9.889 -23.130 1.541 1.00 80.25 199 VAL A O 1
ATOM 1541 N N . LEU A 1 200 ? 9.906 -24.518 -0.231 1.00 86.06 200 LEU A N 1
ATOM 1542 C CA . LEU A 1 200 ? 10.378 -25.674 0.520 1.00 86.06 200 LEU A CA 1
ATOM 1543 C C . LEU A 1 200 ? 11.861 -25.461 0.844 1.00 86.06 200 LEU A C 1
ATOM 1545 O O . LEU A 1 200 ? 12.700 -25.499 -0.051 1.00 86.06 200 LEU A O 1
ATOM 1549 N N . GLN A 1 201 ? 12.173 -25.204 2.112 1.00 91.00 201 GLN A N 1
ATOM 1550 C CA . GLN A 1 201 ? 13.556 -24.994 2.554 1.00 91.00 201 GLN A CA 1
ATOM 1551 C C . GLN A 1 201 ? 14.294 -26.318 2.768 1.00 91.00 201 GLN A C 1
ATOM 1553 O O . GLN A 1 201 ? 15.464 -26.442 2.421 1.00 91.00 201 GLN A O 1
ATOM 1558 N N . ALA A 1 202 ? 13.599 -27.310 3.322 1.00 90.25 202 A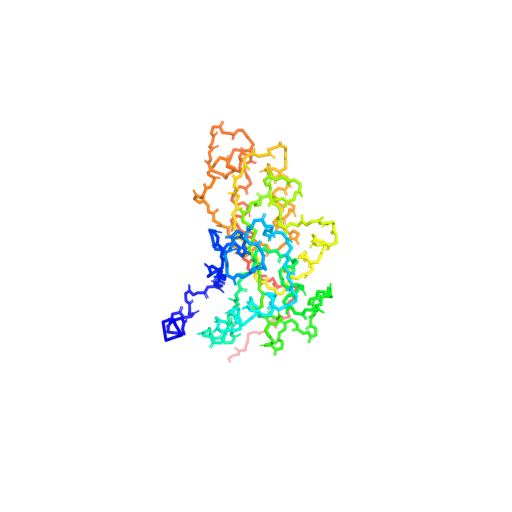LA A N 1
ATOM 1559 C CA . ALA A 1 202 ? 14.094 -28.662 3.516 1.00 90.25 202 ALA A CA 1
ATOM 1560 C C . ALA A 1 202 ? 12.913 -29.635 3.510 1.00 90.25 202 ALA A C 1
ATOM 1562 O O . ALA A 1 202 ? 11.805 -29.280 3.913 1.00 90.25 202 ALA A O 1
ATOM 1563 N N . GLY A 1 203 ? 13.162 -30.863 3.069 1.00 89.62 203 GLY A N 1
ATOM 1564 C CA . GLY A 1 203 ? 12.216 -31.964 3.149 1.00 89.62 203 GLY A CA 1
ATOM 1565 C C . GLY A 1 203 ? 12.974 -33.248 3.439 1.00 89.62 203 GLY A C 1
ATOM 1566 O O . GLY A 1 203 ? 14.024 -33.490 2.847 1.00 89.62 203 GLY A O 1
ATOM 1567 N N . THR A 1 204 ? 12.443 -34.050 4.352 1.00 87.88 204 THR A N 1
ATOM 1568 C CA . THR A 1 204 ? 12.897 -35.422 4.576 1.00 87.88 204 THR A CA 1
ATOM 1569 C C . THR A 1 204 ? 11.910 -36.340 3.874 1.00 87.88 204 THR A C 1
ATOM 1571 O O . THR A 1 204 ? 10.701 -36.149 4.003 1.00 87.88 204 THR A O 1
ATOM 1574 N N . TYR A 1 205 ? 12.414 -37.307 3.121 1.00 85.56 205 TYR A N 1
ATOM 1575 C CA . TYR A 1 205 ? 11.609 -38.317 2.449 1.00 85.56 205 TYR A CA 1
ATOM 1576 C C . TYR A 1 205 ? 12.193 -39.697 2.743 1.00 85.56 205 TYR A C 1
ATOM 1578 O O . TYR A 1 205 ? 13.399 -39.824 2.950 1.00 85.56 205 TYR A O 1
ATOM 1586 N N . ASP A 1 206 ? 11.327 -40.706 2.798 1.00 82.69 206 ASP A N 1
ATOM 1587 C CA . ASP A 1 206 ? 11.745 -42.097 2.942 1.00 82.69 206 ASP A CA 1
ATOM 1588 C C . ASP A 1 206 ? 12.178 -42.654 1.579 1.00 82.69 206 ASP A C 1
ATOM 1590 O O . ASP A 1 206 ? 11.501 -42.450 0.570 1.00 82.69 206 ASP A O 1
ATOM 1594 N N . ASP A 1 207 ? 13.268 -43.424 1.557 1.00 80.81 207 ASP A N 1
ATOM 1595 C CA . ASP A 1 207 ? 13.735 -44.149 0.362 1.00 80.81 207 ASP A CA 1
ATOM 1596 C C . ASP A 1 207 ? 12.912 -45.425 0.077 1.00 80.81 207 ASP A C 1
ATOM 1598 O O . ASP A 1 207 ? 13.192 -46.168 -0.867 1.00 80.81 207 ASP A O 1
ATOM 1602 N N . ALA A 1 208 ? 11.897 -45.708 0.898 1.00 79.12 208 ALA A N 1
ATOM 1603 C CA . ALA A 1 208 ? 11.028 -46.870 0.777 1.00 79.12 208 ALA A CA 1
ATOM 1604 C C . ALA A 1 208 ? 9.587 -46.441 0.472 1.00 79.12 208 ALA A C 1
ATOM 1606 O O . ALA A 1 208 ? 8.997 -45.626 1.176 1.00 79.12 208 ALA A O 1
ATOM 1607 N N . VAL A 1 209 ? 8.995 -47.035 -0.564 1.00 77.75 209 VAL A N 1
ATOM 1608 C CA . VAL A 1 209 ? 7.565 -46.884 -0.861 1.00 77.75 209 VAL A CA 1
ATOM 1609 C C . VAL A 1 209 ? 6.777 -47.739 0.138 1.00 77.75 209 VAL A C 1
ATOM 1611 O O . VAL A 1 209 ? 7.084 -48.923 0.290 1.00 77.75 209 VAL A O 1
ATOM 1614 N N . GLN A 1 210 ? 5.780 -47.170 0.826 1.00 67.75 210 GLN A N 1
ATOM 1615 C CA . GLN A 1 210 ? 4.862 -47.973 1.644 1.00 67.75 210 GLN A CA 1
ATOM 1616 C C . GLN A 1 210 ? 3.967 -48.832 0.726 1.00 67.75 210 GLN A C 1
ATOM 1618 O O . GLN A 1 210 ? 3.416 -48.277 -0.228 1.00 67.75 210 GLN A O 1
ATOM 1623 N N . PRO A 1 211 ? 3.868 -50.156 0.965 1.00 66.19 211 PRO A N 1
ATOM 1624 C CA . PRO A 1 211 ? 3.055 -51.070 0.160 1.00 66.19 211 PRO A CA 1
ATOM 1625 C C . PRO A 1 211 ? 1.547 -50.827 0.293 1.00 66.19 211 PRO A C 1
ATOM 1627 O O . PRO A 1 211 ? 1.104 -50.355 1.365 1.00 66.19 211 PRO A O 1
#

Radius of gyration: 19.15 Å; chains: 1; bounding box: 40×75×45 Å

Foldseek 3Di:
DLVVQAVCVVVDQAAELQPAAPSSQNFQHPQLAPDSVCRVDRDLVSLCVVLVSLVVVCVSHDLNYAYAHAALVSLCSNVVDLAADDPVCCNVSDNSNRYHYEHAAQLADPCSVPNDPDPSRVLRQLRNLVRHAYEHEHAHDDPPSLAQVNVVVVCVSNQHAYYDCPRCVLQAPPCVNCRHCVNNVCNVVSVVRHRDDDDCPDDDDDPDDDD

pLDDT: mean 94.95, std 5.05, range [66.19, 98.69]

Sequence (211 aa):
LRPLLQANSDVIATVQLGFIGIWGEGYYTDHFVDDPNNPGTVSAARWQDRLDVLTALLAALPPSRMTAVRTPEMKQNMFGTTTPLSQANAYDGSLLARTSYHNDCFLASDSDFGTWQSAAAKSYMADESRFVAMGGETCNYNPPRSACPSALAELALFHWSYLNIDYHPDVLTNASKTDSWVSGGCLDEIRRNLGYRLVLQAGTYDDAVQP

Secondary structure (DSSP, 8-state):
-HHHHHHTTTS-SEEE--SSSGGGSS-S-SSSSS-TT-TT---HHHHHHHHHHHHHHHTTS-TT-EEEES-HHHHHHHHT--SPP-TTTTTS--TTTTEEEEETTTTSSTTGGGT-SSHHHHHHHHHHTTTS-EEEB--S--TTTTSHHHHHHHHHHTT----BSSS-HHHHT-TTSTTSTTTTT-HHHHHHHSS-----------SS---